Protein AF-A0AAE0GWG8-F1 (afdb_monomer)

Solvent-accessible surface area (backbone atoms only — not comparable to full-atom values): 21587 Å² total; per-residue (Å²): 136,85,83,83,81,81,77,79,76,80,81,68,64,78,31,47,32,31,39,28,36,40,24,56,50,53,67,56,47,21,36,46,49,17,58,74,72,70,45,88,72,50,61,94,81,48,85,70,71,40,71,55,55,90,84,65,81,52,96,62,58,38,41,89,36,38,41,64,49,75,43,76,92,77,36,34,36,42,34,39,39,44,34,70,77,21,67,69,59,50,51,53,52,49,51,43,53,74,72,62,44,88,88,63,49,72,67,62,51,49,56,45,38,49,50,18,40,51,52,47,52,50,47,42,41,38,67,14,50,30,35,38,40,44,35,76,38,95,61,81,67,64,64,59,41,53,48,43,29,52,48,44,52,49,52,35,50,71,71,69,44,77,80,49,89,79,52,77,69,68,73,85,78,78,82,68,78,83,79,87,76,84,94,75,92,78,93,76,92,76,96,72,88,82,79,88,84,75,96,64,86,78,79,83,56,91,59,71,52,63,13,34,31,29,37,37,27,32,30,83,81,58,71,75,80,76,89,66,88,74,96,73,94,84,74,87,69,60,66,59,56,45,53,54,50,51,51,54,48,35,55,52,50,38,54,49,51,54,52,45,37,54,75,32,44,26,49,50,46,80,78,91,60,89,89,71,95,70,61,69,44,54,34,40,69,36,86,89,58,38,46,46,74,42,47,42,59,63,50,72,50,98,71,65,55,69,68,60,54,38,67,76,46,59,74,62,72,79,80,55,60,46,69,56,58,67,68,63,52,49,58,55,60,75,36,78,87,54,93,71,62,83,60,46,64,56,49,48,53,51,57,73,72,73,117

Foldseek 3Di:
DDDDDPPPDPPQQFFAAEEEEEEAEQLLSQLVVCVLLVHNCGDDPHPAPQLPPVPPPDQLALSVQWGWDAPPVLRYIYIYGYDLPHPVVVVVLVCCVVVPVVPRDPVVSSVSSVSNSLVVVLLCLQRHQAYEYEAEALDDDLVVLLSLLVSLVVLQCCQPPDCDVLNVPDDPPPPPDDDDDDDDDDDDDDDDDDDDDDDDPPPDDGRPRAHAYAYEYAHAPQPPPPPPDDDDDDDPPPNVVSVVVQVVSQVVSVVVVVVSCVVSQQADDPPPDDDDDRDHHSHHYDPQHRYYYDHSCCSVDPDDDVVVSCSVPVVPSPPDGDRDPVVVVVVVVVPVPDPDDPCVVVSVVCVVPVD

Radius of gyration: 24.36 Å; Cα contacts (8 Å, |Δi|>4): 390; chains: 1; bounding box: 84×67×70 Å

Sequence (355 aa):
MPKGSSSGKAGGETGCCVIGVVGRSFVETSNLLNRLVGAPVFGIHTSRSKLASSSFEGPGWPGDLLDAYHDSSRNVIYVQLASSLDASSIATAAERYTSGATDFQPRTWLEHRDKAYQLALFLLLLVSHTLVFLQEGPVLDTNLFRTLRTLQAAKLALMTGPPGPLAGVTTPSTNGEREKGGRSGGRDRNSKQHHHQGGSRPTLHPGRCLPAASFVFLEDVLPAGGKGGDGNDLGSTSTDRGWEMVKALQQTLEAQVRFLLKKSQAISGWMDSSGSGGAGPLLVLDSSHPVMVLPRAACCAPSLTSTEMSKLFGEVHADIRIPLDAEVEAEASAAAGVDIDPVQPLTEYLRKHAE

Nearest PDB structures (foldseek):
  5nkk-assembly3_E  TM=6.717E-01  e=1.738E-10  Caenorhabditis elegans
  5nkm-assembly3_E  TM=6.764E-01  e=7.134E-10  Caenorhabditis elegans
  7pw5-assembly1_B  TM=6.417E-01  e=1.063E-10  Homo sapiens
  5nkm-assembly1_A  TM=6.855E-01  e=2.755E-09  Caenorhabditis elegans
  5nkm-assembly2_C  TM=6.707E-01  e=1.792E-09  Caenorhabditis elegans

pLDDT: mean 72.4, std 21.13, range [34.41, 96.94]

Organism: NCBI:txid36881

InterPro domains:
  IPR019354 Nonsense-mediated mRNA decay factor SMG8-like [PF10220] (14-154)
  IPR019354 Nonsense-mediated mRNA decay factor SMG8-like [PTHR13091] (13-354)

Mean predicted aligned error: 12.41 Å

Structure (mmCIF, N/CA/C/O backbone):
data_AF-A0AAE0GWG8-F1
#
_entry.id   AF-A0AAE0GWG8-F1
#
loop_
_atom_site.group_PDB
_atom_site.id
_atom_site.type_symbol
_atom_site.label_atom_id
_atom_site.label_alt_id
_atom_site.label_comp_id
_atom_site.label_asym_id
_atom_site.label_entity_id
_atom_site.label_seq_id
_atom_site.pdbx_PDB_ins_code
_atom_site.Cartn_x
_atom_site.Cartn_y
_atom_site.Cartn_z
_atom_site.occupancy
_atom_site.B_iso_or_equiv
_atom_site.auth_seq_id
_atom_site.auth_comp_id
_atom_site.auth_asym_id
_atom_site.auth_atom_id
_atom_site.pdbx_PDB_model_num
ATOM 1 N N . MET A 1 1 ? -57.469 -23.830 -12.671 1.00 44.38 1 MET A N 1
ATOM 2 C CA . MET A 1 1 ? -56.342 -23.185 -13.379 1.00 44.38 1 MET A CA 1
ATOM 3 C C . MET A 1 1 ? -55.559 -22.351 -12.377 1.00 44.38 1 MET A C 1
ATOM 5 O O . MET A 1 1 ? -56.164 -21.447 -11.808 1.00 44.38 1 MET A O 1
ATOM 9 N N . PRO A 1 2 ? -54.290 -22.670 -12.075 1.00 48.31 2 PRO A N 1
ATOM 10 C CA . PRO A 1 2 ? -53.501 -21.876 -11.144 1.00 48.31 2 PRO A CA 1
ATOM 11 C C . PRO A 1 2 ? -52.906 -20.659 -11.867 1.00 48.31 2 PRO A C 1
ATOM 13 O O . PRO A 1 2 ? -52.391 -20.772 -12.977 1.00 48.31 2 PRO A O 1
ATOM 16 N N . LYS A 1 3 ? -53.016 -19.484 -11.241 1.00 50.84 3 LYS A N 1
ATOM 17 C CA . LYS A 1 3 ? -52.388 -18.239 -11.695 1.00 50.84 3 LYS A CA 1
ATOM 18 C C . LYS A 1 3 ? -50.893 -18.306 -11.382 1.00 50.84 3 LYS A C 1
ATOM 20 O O . LYS A 1 3 ? -50.519 -18.374 -10.216 1.00 50.84 3 LYS A O 1
ATOM 25 N N . GLY A 1 4 ? -50.062 -18.296 -12.422 1.00 46.16 4 GLY A N 1
ATOM 26 C CA . GLY A 1 4 ? -48.613 -18.178 -12.295 1.00 46.16 4 GLY A CA 1
ATOM 27 C C . GLY A 1 4 ? -48.227 -16.772 -11.845 1.00 46.16 4 GLY A C 1
ATOM 28 O O . GLY A 1 4 ? -48.446 -15.804 -12.568 1.00 46.16 4 GLY A O 1
ATOM 29 N N . SER A 1 5 ? -47.665 -16.661 -10.645 1.00 53.38 5 SER A N 1
ATOM 30 C CA . SER A 1 5 ? -47.011 -15.451 -10.158 1.00 53.38 5 SER A CA 1
ATOM 31 C C . SER A 1 5 ? -45.569 -15.427 -10.668 1.00 53.38 5 SER A C 1
ATOM 33 O O . SER A 1 5 ? -44.678 -16.024 -10.066 1.00 53.38 5 SER A O 1
ATOM 35 N N . SER A 1 6 ? -45.332 -14.752 -11.790 1.00 50.91 6 SER A N 1
ATOM 36 C CA . SER A 1 6 ? -43.985 -14.421 -12.251 1.00 50.91 6 SER A CA 1
ATOM 37 C C . SER A 1 6 ? -43.432 -13.280 -11.393 1.00 50.91 6 SER A C 1
ATOM 39 O O . SER A 1 6 ? -43.706 -12.107 -11.651 1.00 50.91 6 SER A O 1
ATOM 41 N N . SER A 1 7 ? -42.676 -13.613 -10.346 1.00 51.34 7 SER A N 1
ATOM 42 C CA . SER A 1 7 ? -41.855 -12.637 -9.631 1.00 51.34 7 SER A CA 1
ATOM 43 C C . SER A 1 7 ? -40.710 -12.209 -10.550 1.00 51.34 7 SER A C 1
ATOM 45 O O . SER A 1 7 ? -39.724 -12.933 -10.701 1.00 51.34 7 SER A O 1
ATOM 47 N N . GLY A 1 8 ? -40.854 -11.052 -11.194 1.00 47.16 8 GLY A N 1
ATOM 48 C CA . GLY A 1 8 ? -39.753 -10.398 -11.890 1.00 47.16 8 GLY A CA 1
ATOM 49 C C . GLY A 1 8 ? -38.657 -10.076 -10.881 1.00 47.16 8 GLY A C 1
ATOM 50 O O . GLY A 1 8 ? -38.794 -9.148 -10.087 1.00 47.16 8 GLY A O 1
ATOM 51 N N . LYS A 1 9 ? -37.593 -10.883 -10.870 1.00 48.81 9 LYS A N 1
ATOM 52 C CA . LYS A 1 9 ? -36.370 -10.601 -10.122 1.00 48.81 9 LYS A CA 1
ATOM 53 C C . LYS A 1 9 ? -35.744 -9.384 -10.800 1.00 48.81 9 LYS A C 1
ATOM 55 O O . LYS A 1 9 ? -35.197 -9.506 -11.890 1.00 48.81 9 LYS A O 1
ATOM 60 N N . ALA A 1 10 ? -35.896 -8.208 -10.198 1.00 48.75 10 ALA A N 1
ATOM 61 C CA . ALA A 1 10 ? -35.095 -7.053 -10.565 1.00 48.75 10 ALA A CA 1
ATOM 62 C C . ALA A 1 10 ? -33.630 -7.439 -10.317 1.00 48.75 10 ALA A C 1
ATOM 64 O O . ALA A 1 10 ? -33.202 -7.534 -9.167 1.00 48.75 10 ALA A O 1
ATOM 65 N N . GLY A 1 11 ? -32.911 -7.776 -11.388 1.00 50.84 11 GLY A N 1
ATOM 66 C CA . GLY A 1 11 ? -31.469 -7.980 -11.365 1.00 50.84 11 GLY A CA 1
ATOM 67 C C . GLY A 1 11 ? -30.820 -6.635 -11.091 1.00 50.84 11 GLY A C 1
ATOM 68 O O . GLY A 1 11 ? -30.578 -5.865 -12.011 1.00 50.84 11 GLY A O 1
ATOM 69 N N . GLY A 1 12 ? -30.666 -6.301 -9.813 1.00 59.41 12 GLY A N 1
ATOM 70 C CA . GLY A 1 12 ? -29.824 -5.188 -9.413 1.00 59.41 12 GLY A CA 1
ATOM 71 C C . GLY A 1 12 ? -28.380 -5.621 -9.603 1.00 59.41 12 GLY A C 1
ATOM 72 O O . GLY A 1 12 ? -27.956 -6.549 -8.917 1.00 59.41 12 GLY A O 1
ATOM 73 N N . GLU A 1 13 ? -27.681 -4.969 -10.531 1.00 62.12 13 GLU A N 1
ATOM 74 C CA . GLU A 1 13 ? -26.237 -5.086 -10.761 1.00 62.12 13 GLU A CA 1
ATOM 75 C C . GLU A 1 13 ? -25.521 -5.091 -9.404 1.00 62.12 13 GLU A C 1
ATOM 77 O O . GLU A 1 13 ? -25.560 -4.116 -8.638 1.00 62.12 13 GLU A O 1
ATOM 82 N N . THR A 1 14 ? -24.937 -6.232 -9.040 1.00 75.88 14 THR A N 1
ATOM 83 C CA . THR A 1 14 ? -24.283 -6.373 -7.741 1.00 75.88 14 THR A CA 1
ATOM 84 C C . THR A 1 14 ? -22.893 -5.804 -7.848 1.00 75.88 14 THR A C 1
ATOM 86 O O . THR A 1 14 ? -21.966 -6.460 -8.315 1.00 75.88 14 THR A O 1
ATOM 89 N N . GLY A 1 15 ? -22.743 -4.569 -7.392 1.00 83.88 15 GLY A N 1
ATOM 90 C CA . GLY A 1 15 ? -21.457 -3.924 -7.489 1.00 83.88 15 GLY A CA 1
ATOM 91 C C . GLY A 1 15 ? -20.375 -4.479 -6.575 1.00 83.88 15 GLY A C 1
ATOM 92 O O . GLY A 1 15 ? -20.663 -4.763 -5.409 1.00 83.88 15 GLY A O 1
ATOM 93 N N . CYS A 1 16 ? -19.151 -4.620 -7.094 1.00 87.69 16 CYS A N 1
ATOM 94 C CA . CYS A 1 16 ? -18.012 -5.156 -6.344 1.00 87.69 16 CYS A CA 1
ATOM 95 C C . CYS A 1 16 ? -17.197 -4.051 -5.653 1.00 87.69 16 CYS A C 1
ATOM 97 O O . CYS A 1 16 ? -17.160 -2.902 -6.103 1.00 87.69 16 CYS A O 1
ATOM 99 N N . CYS A 1 17 ? -16.553 -4.402 -4.539 1.00 90.69 17 CYS A N 1
ATOM 100 C CA . CYS A 1 17 ? -15.605 -3.543 -3.828 1.00 90.69 17 CYS A CA 1
ATOM 101 C C . CYS A 1 17 ? -14.176 -4.045 -4.058 1.00 90.69 17 CYS A C 1
ATOM 103 O O . CYS A 1 17 ? -13.923 -5.243 -4.042 1.00 90.69 17 CYS A O 1
ATOM 105 N N . VAL A 1 18 ? -13.232 -3.129 -4.246 1.00 93.25 18 VAL A N 1
ATOM 106 C CA . VAL A 1 18 ? -11.815 -3.426 -4.513 1.00 93.25 18 VAL A CA 1
ATOM 107 C C . VAL A 1 18 ? -10.971 -2.924 -3.347 1.00 93.25 18 VAL A C 1
ATOM 109 O O . VAL A 1 18 ? -10.962 -1.720 -3.066 1.00 93.25 18 VAL A O 1
ATOM 112 N N . ILE A 1 19 ? -10.258 -3.841 -2.697 1.00 95.50 19 ILE A N 1
ATOM 113 C CA . ILE A 1 19 ? -9.355 -3.572 -1.577 1.00 95.50 19 ILE A CA 1
ATOM 114 C C . ILE A 1 19 ? -7.927 -3.859 -2.035 1.00 95.50 19 ILE A C 1
ATOM 116 O O . ILE A 1 19 ? -7.540 -5.016 -2.201 1.00 95.50 19 ILE A O 1
ATOM 120 N N . GLY A 1 20 ? -7.140 -2.804 -2.220 1.00 96.25 20 GLY A N 1
ATOM 121 C CA . GLY A 1 20 ? -5.713 -2.918 -2.492 1.00 96.25 20 GLY A CA 1
ATOM 122 C C . GLY A 1 20 ? -4.913 -2.981 -1.192 1.00 96.25 20 GLY A C 1
ATOM 123 O O . GLY A 1 20 ? -5.137 -2.191 -0.277 1.00 96.25 20 GLY A O 1
ATOM 124 N N . VAL A 1 21 ? -3.952 -3.893 -1.099 1.00 96.94 21 VAL A N 1
ATOM 125 C CA . VAL A 1 21 ? -3.047 -4.018 0.047 1.00 96.94 21 VAL A CA 1
ATOM 126 C C . VAL A 1 21 ? -1.609 -3.921 -0.438 1.00 96.94 21 VAL A C 1
ATOM 128 O O . VAL A 1 21 ? -1.179 -4.667 -1.315 1.00 96.94 21 VAL A O 1
ATOM 131 N N . VAL A 1 22 ? -0.865 -2.984 0.139 1.00 96.50 22 VAL A N 1
ATOM 132 C CA . VAL A 1 22 ? 0.517 -2.663 -0.224 1.00 96.50 22 VAL A CA 1
ATOM 133 C C . VAL A 1 22 ? 1.394 -2.909 0.994 1.00 96.50 22 VAL A C 1
ATOM 135 O O . VAL A 1 22 ? 1.199 -2.266 2.023 1.00 96.50 22 VAL A O 1
ATOM 138 N N . GLY A 1 23 ? 2.373 -3.803 0.889 1.00 94.38 23 GLY A N 1
ATOM 139 C CA . GLY A 1 23 ? 3.279 -4.125 1.992 1.00 94.38 23 GLY A CA 1
ATOM 140 C C . GLY A 1 23 ? 4.714 -4.370 1.537 1.00 94.38 23 GLY A C 1
ATOM 141 O O . GLY A 1 23 ? 4.985 -4.557 0.350 1.00 94.38 23 GLY A O 1
ATOM 142 N N . ARG A 1 24 ? 5.656 -4.348 2.490 1.00 91.00 24 ARG A N 1
ATOM 143 C CA . ARG A 1 24 ? 7.078 -4.634 2.220 1.00 91.00 24 ARG A CA 1
ATOM 144 C C . ARG A 1 24 ? 7.334 -6.132 2.082 1.00 91.00 24 ARG A C 1
ATOM 146 O O . ARG A 1 24 ? 7.885 -6.557 1.071 1.00 91.00 24 ARG A O 1
ATOM 153 N N . SER A 1 25 ? 6.902 -6.918 3.066 1.00 90.25 25 SER A N 1
ATOM 154 C CA . SER A 1 25 ? 6.946 -8.377 3.005 1.00 90.25 25 SER A CA 1
ATOM 155 C C . SER A 1 25 ? 5.734 -8.935 2.266 1.00 90.25 25 SER A C 1
ATOM 157 O O . SER A 1 25 ? 4.581 -8.773 2.691 1.00 90.25 25 SER A O 1
ATOM 159 N N . PHE A 1 26 ? 5.993 -9.655 1.171 1.00 89.56 26 PHE A N 1
ATOM 160 C CA . PHE A 1 26 ? 4.950 -10.397 0.467 1.00 89.56 26 PHE A CA 1
ATOM 161 C C . PHE A 1 26 ? 4.287 -11.434 1.381 1.00 89.56 26 PHE A C 1
ATOM 163 O O . PHE A 1 26 ? 3.070 -11.603 1.352 1.00 89.56 26 PHE A O 1
ATOM 170 N N . VAL A 1 27 ? 5.069 -12.099 2.235 1.00 89.94 27 VAL A N 1
ATOM 171 C CA . VAL A 1 27 ? 4.581 -13.156 3.132 1.00 89.94 27 VAL A CA 1
ATOM 172 C C . VAL A 1 27 ? 3.592 -12.604 4.152 1.00 89.94 27 VAL A C 1
ATOM 174 O O . VAL A 1 27 ? 2.518 -13.167 4.340 1.00 89.94 27 VAL A O 1
ATOM 177 N N . GLU A 1 28 ? 3.912 -11.483 4.789 1.00 90.88 28 GLU A N 1
ATOM 178 C CA . GLU A 1 28 ? 3.043 -10.905 5.820 1.00 90.88 28 GLU A CA 1
ATOM 179 C C . GLU A 1 28 ? 1.764 -10.325 5.246 1.00 90.88 28 GLU A C 1
ATOM 181 O O . GLU A 1 28 ? 0.689 -10.505 5.818 1.00 90.88 28 GLU A O 1
ATOM 186 N N . THR A 1 29 ? 1.880 -9.693 4.081 1.00 92.81 29 THR A N 1
ATOM 187 C CA . THR A 1 29 ? 0.731 -9.175 3.346 1.00 92.81 29 THR A CA 1
ATOM 188 C C . THR A 1 29 ? -0.205 -10.313 2.936 1.00 92.81 29 THR A C 1
ATOM 190 O O . THR A 1 29 ? -1.409 -10.232 3.177 1.00 92.81 29 THR A O 1
ATOM 193 N N . SER A 1 30 ? 0.353 -11.413 2.418 1.00 93.00 30 SER A N 1
ATOM 194 C CA . SER A 1 30 ? -0.408 -12.623 2.078 1.00 93.00 30 SER A CA 1
ATOM 195 C C . SER A 1 30 ? -1.087 -13.212 3.314 1.00 93.00 30 SER A C 1
ATOM 197 O O . SER A 1 30 ? -2.264 -13.549 3.279 1.00 93.00 30 SER A O 1
ATOM 199 N N . ASN A 1 31 ? -0.370 -13.295 4.438 1.00 91.94 31 ASN A N 1
ATOM 200 C CA . ASN A 1 31 ? -0.915 -13.818 5.688 1.00 91.94 31 ASN A CA 1
ATOM 201 C C . ASN A 1 31 ? -2.079 -12.967 6.206 1.00 91.94 31 ASN A C 1
ATOM 203 O O . ASN A 1 31 ? -3.098 -13.522 6.616 1.00 91.94 31 ASN A O 1
ATOM 207 N N . LEU A 1 32 ? -1.949 -11.637 6.172 1.00 89.75 32 LEU A N 1
ATOM 208 C CA . LEU A 1 32 ? -3.021 -10.712 6.542 1.00 89.75 32 LEU A CA 1
ATOM 209 C C . LEU A 1 32 ? -4.249 -10.897 5.642 1.00 89.75 32 LEU A C 1
ATOM 211 O O . LEU A 1 32 ? -5.363 -11.029 6.146 1.00 89.75 32 LEU A O 1
ATOM 215 N N . LEU A 1 33 ? -4.046 -10.957 4.325 1.00 92.75 33 LEU A N 1
ATOM 216 C CA . LEU A 1 33 ? -5.124 -11.158 3.360 1.00 92.75 33 LEU A CA 1
ATOM 217 C C . LEU A 1 33 ? -5.804 -12.519 3.515 1.00 92.75 33 LEU A C 1
ATOM 219 O O . LEU A 1 33 ? -7.027 -12.591 3.525 1.00 92.75 33 LEU A O 1
ATOM 223 N N . ASN A 1 34 ? -5.045 -13.592 3.722 1.00 93.12 34 ASN A N 1
ATOM 224 C CA . ASN A 1 34 ? -5.597 -14.928 3.951 1.00 93.12 34 ASN A CA 1
ATOM 225 C C . ASN A 1 34 ? -6.488 -14.987 5.184 1.00 93.12 34 ASN A C 1
ATOM 227 O O . ASN A 1 34 ? -7.497 -15.687 5.199 1.00 93.12 34 ASN A O 1
ATOM 231 N N . ARG A 1 35 ? -6.138 -14.233 6.227 1.00 88.38 35 ARG A N 1
ATOM 232 C CA . ARG A 1 35 ? -6.979 -14.101 7.419 1.00 88.38 35 ARG A CA 1
ATOM 233 C C . ARG A 1 35 ? -8.242 -13.332 7.102 1.00 88.38 35 ARG A C 1
ATOM 235 O O . ARG A 1 35 ? -9.314 -13.792 7.470 1.00 88.38 35 ARG A O 1
ATOM 242 N N . LEU A 1 36 ? -8.111 -12.217 6.385 1.00 88.19 36 LEU A N 1
ATOM 243 C CA . LEU A 1 36 ? -9.234 -11.391 5.954 1.00 88.19 36 LEU A CA 1
ATOM 244 C C . LEU A 1 36 ? -10.247 -12.186 5.126 1.00 88.19 36 LEU A C 1
ATOM 246 O O . LEU A 1 36 ? -11.452 -12.127 5.378 1.00 88.19 36 LEU A O 1
ATOM 250 N N . VAL A 1 37 ? -9.745 -12.981 4.187 1.00 91.69 37 VAL A N 1
ATOM 251 C CA . VAL A 1 37 ? -10.531 -13.905 3.370 1.00 91.69 37 VAL A CA 1
ATOM 252 C C . VAL A 1 37 ? -11.014 -15.106 4.193 1.00 91.69 37 VAL A C 1
ATOM 254 O O . VAL A 1 37 ? -12.081 -15.644 3.926 1.00 91.69 37 VAL A O 1
ATOM 257 N N . GLY A 1 38 ? -10.292 -15.514 5.234 1.00 90.38 38 GLY A N 1
ATOM 258 C CA . GLY A 1 38 ? -10.580 -16.734 5.990 1.00 90.38 38 GLY A CA 1
ATOM 259 C C . GLY A 1 38 ? -10.154 -18.013 5.259 1.00 90.38 38 GLY A C 1
ATOM 260 O O . GLY A 1 38 ? -10.607 -19.097 5.618 1.00 90.38 38 GLY A O 1
ATOM 261 N N . ALA A 1 39 ? -9.295 -17.898 4.242 1.00 90.50 39 ALA A N 1
ATOM 262 C CA . ALA A 1 39 ? -8.754 -19.010 3.463 1.00 90.50 39 ALA A CA 1
ATOM 263 C C . ALA A 1 39 ? -7.332 -18.684 2.954 1.00 90.50 39 ALA A C 1
ATOM 265 O O . ALA A 1 39 ? -7.034 -17.517 2.698 1.00 90.50 39 ALA A O 1
ATOM 266 N N . PRO A 1 40 ? -6.440 -19.682 2.795 1.00 91.69 40 PRO A N 1
ATOM 267 C CA . PRO A 1 40 ? -5.057 -19.485 2.354 1.00 91.69 40 PRO A CA 1
ATOM 268 C C . PRO A 1 40 ? -4.954 -19.321 0.826 1.00 91.69 40 PRO A C 1
ATOM 270 O O . PRO A 1 40 ? -4.453 -20.204 0.134 1.00 91.69 40 PRO A O 1
ATOM 273 N N . VAL A 1 41 ? -5.470 -18.215 0.294 1.00 91.69 41 VAL A N 1
ATOM 274 C CA . VAL A 1 41 ? -5.552 -17.951 -1.155 1.00 91.69 41 VAL A CA 1
ATOM 275 C C . VAL A 1 41 ? -4.311 -17.233 -1.711 1.00 91.69 41 VAL A C 1
ATOM 277 O O . VAL A 1 41 ? -3.882 -17.517 -2.826 1.00 91.69 41 VAL A O 1
ATOM 280 N N . PHE A 1 42 ? -3.670 -16.385 -0.908 1.00 90.25 42 PHE A N 1
ATOM 281 C CA . PHE A 1 42 ? -2.421 -15.683 -1.216 1.00 90.25 42 PHE A CA 1
ATOM 282 C C . PHE A 1 42 ? -1.204 -16.442 -0.660 1.00 90.25 42 PHE A C 1
ATOM 284 O O . PHE A 1 42 ? -1.232 -16.931 0.472 1.00 90.25 42 PHE A O 1
ATOM 291 N N . GLY A 1 43 ? -0.093 -16.521 -1.399 1.00 83.56 43 GLY A N 1
ATOM 292 C CA . GLY A 1 43 ? 1.151 -17.098 -0.870 1.00 83.56 43 GLY A CA 1
ATOM 293 C C . GLY A 1 43 ? 2.137 -17.632 -1.911 1.00 83.56 43 GLY A C 1
ATOM 294 O O . GLY A 1 43 ? 1.924 -17.554 -3.114 1.00 83.56 43 GLY A O 1
ATOM 295 N N . ILE A 1 44 ? 3.261 -18.176 -1.424 1.00 64.56 44 ILE A N 1
ATOM 296 C CA . ILE A 1 44 ? 4.392 -18.656 -2.248 1.00 64.56 44 ILE A CA 1
ATOM 297 C C . ILE A 1 44 ? 4.060 -19.967 -2.989 1.00 64.56 44 ILE A C 1
ATOM 299 O O . ILE A 1 44 ? 4.643 -20.249 -4.034 1.00 64.56 44 ILE A O 1
ATOM 303 N N . HIS A 1 45 ? 3.128 -20.765 -2.458 1.00 54.47 45 HIS A N 1
ATOM 304 C CA . HIS A 1 45 ? 2.839 -22.121 -2.942 1.00 54.47 45 HIS A CA 1
ATOM 305 C C . HIS A 1 45 ? 1.466 -22.284 -3.591 1.00 54.47 45 HIS A C 1
ATOM 307 O O . HIS A 1 45 ? 1.175 -23.364 -4.104 1.00 54.47 45 HIS A O 1
ATOM 313 N N . THR A 1 46 ? 0.618 -21.254 -3.577 1.00 53.78 46 THR A N 1
ATOM 314 C CA . THR A 1 46 ? -0.613 -21.309 -4.358 1.00 53.78 46 THR A CA 1
ATOM 315 C C . THR A 1 46 ? -0.222 -21.186 -5.824 1.00 53.78 46 THR A C 1
ATOM 317 O O . THR A 1 46 ? 0.611 -20.361 -6.205 1.00 53.78 46 THR A O 1
ATOM 320 N N . SER A 1 47 ? -0.733 -22.101 -6.643 1.00 50.06 47 SER A N 1
ATOM 321 C CA . SER A 1 47 ? -0.571 -22.092 -8.092 1.00 50.06 47 SER A CA 1
ATOM 322 C C . SER A 1 47 ? -1.146 -20.772 -8.597 1.00 50.06 47 SER A C 1
ATOM 324 O O . SER A 1 47 ? -2.353 -20.639 -8.741 1.00 50.06 47 SER A O 1
ATOM 326 N N . ARG A 1 48 ? -0.288 -19.756 -8.715 1.00 53.25 48 ARG A N 1
ATOM 327 C CA . ARG A 1 48 ? -0.694 -18.373 -8.950 1.00 53.25 48 ARG A CA 1
ATOM 328 C C . ARG A 1 48 ? -1.576 -18.300 -10.198 1.00 53.25 48 ARG A C 1
ATOM 330 O O . ARG A 1 48 ? -1.055 -18.484 -11.298 1.00 53.25 48 ARG A O 1
ATOM 337 N N . SER A 1 49 ? -2.837 -17.901 -10.054 1.00 51.19 49 SER A N 1
ATOM 338 C CA . SER A 1 49 ? -3.510 -17.152 -11.119 1.00 51.19 49 SER A CA 1
ATOM 339 C C . SER A 1 49 ? -2.902 -15.756 -11.117 1.00 51.19 49 SER A C 1
ATOM 341 O O . SER A 1 49 ? -3.492 -14.796 -10.633 1.00 51.19 49 SER A O 1
ATOM 343 N N . LYS A 1 50 ? -1.646 -15.643 -11.572 1.00 58.03 50 LYS A N 1
ATOM 344 C CA . LYS A 1 50 ? -1.060 -14.326 -11.803 1.00 58.03 50 LYS A CA 1
ATOM 345 C C . LYS A 1 50 ? -2.000 -13.609 -12.765 1.00 58.03 50 LYS A C 1
ATOM 347 O O . LYS A 1 50 ? -2.343 -14.168 -13.803 1.00 58.03 50 LYS A O 1
ATOM 352 N N . LEU A 1 51 ? -2.273 -12.336 -12.495 1.00 56.19 51 LEU A N 1
ATOM 353 C CA . LEU A 1 51 ? -2.840 -11.388 -13.467 1.00 56.19 51 LEU A CA 1
ATOM 354 C C . LEU A 1 51 ? -2.068 -11.356 -14.806 1.00 56.19 51 LEU A C 1
ATOM 356 O O . LEU A 1 51 ? -2.523 -10.757 -15.777 1.00 56.19 51 LEU A O 1
ATOM 360 N N . ALA A 1 52 ? -0.900 -12.006 -14.873 1.00 49.41 52 ALA A N 1
ATOM 361 C CA . ALA A 1 52 ? -0.234 -12.432 -16.094 1.00 49.41 52 ALA A CA 1
ATOM 362 C C . ALA A 1 52 ? -1.081 -13.454 -16.881 1.00 49.41 52 ALA A C 1
ATOM 364 O O . ALA A 1 52 ? -0.703 -14.611 -17.062 1.00 49.41 52 ALA A O 1
ATOM 365 N N . SER A 1 53 ? -2.214 -13.001 -17.418 1.00 49.03 53 SER A N 1
ATOM 366 C CA . SER A 1 53 ? -2.691 -13.567 -18.670 1.00 49.03 53 SER A CA 1
ATOM 367 C C . SER A 1 53 ? -1.597 -13.324 -19.721 1.00 49.03 53 SER A C 1
ATOM 369 O O . SER A 1 53 ? -1.084 -12.213 -19.861 1.00 49.03 53 SER A O 1
ATOM 371 N N . SER A 1 54 ? -1.207 -14.384 -20.426 1.00 47.47 54 SER A N 1
ATOM 372 C CA . SER A 1 54 ? -0.107 -14.464 -21.413 1.00 47.47 54 SER A CA 1
ATOM 373 C C . SER A 1 54 ? -0.096 -13.426 -22.557 1.00 47.47 54 SER A C 1
ATOM 375 O O . SER A 1 54 ? 0.753 -13.491 -23.439 1.00 47.47 54 SER A O 1
ATOM 377 N N . SER A 1 55 ? -1.032 -12.473 -22.579 1.00 51.81 55 SER A N 1
ATOM 378 C CA . SER A 1 55 ? -1.208 -11.512 -23.671 1.00 51.81 55 SER A CA 1
ATOM 379 C C . SER A 1 55 ? -0.492 -10.170 -23.462 1.00 51.81 55 SER A C 1
ATOM 381 O O . SER A 1 55 ? -0.214 -9.492 -24.447 1.00 51.81 55 SER A O 1
ATOM 383 N N . PHE A 1 56 ? -0.137 -9.800 -22.222 1.00 48.03 56 PHE A N 1
ATOM 384 C CA . PHE A 1 56 ? 0.566 -8.545 -21.905 1.00 48.03 56 PHE A CA 1
ATOM 385 C C . PHE A 1 56 ? 1.972 -8.812 -21.338 1.00 48.03 56 PHE A C 1
ATOM 387 O O . PHE A 1 56 ? 2.358 -8.320 -20.281 1.00 48.03 56 PHE A O 1
ATOM 394 N N . GLU A 1 57 ? 2.776 -9.612 -22.042 1.00 54.06 57 GLU A N 1
ATOM 395 C CA . GLU A 1 57 ? 4.211 -9.773 -21.746 1.00 54.06 57 GLU A CA 1
ATOM 396 C C . GLU A 1 57 ? 5.043 -8.662 -22.411 1.00 54.06 57 GLU A C 1
ATOM 398 O O . GLU A 1 57 ? 6.049 -8.896 -23.081 1.00 54.06 57 GLU A O 1
ATOM 403 N N . GLY A 1 58 ? 4.607 -7.412 -22.243 1.00 59.84 58 GLY A N 1
ATOM 404 C CA . GLY A 1 58 ? 5.415 -6.257 -22.611 1.00 59.84 58 GLY A CA 1
ATOM 405 C C . GLY A 1 58 ? 6.601 -6.104 -21.646 1.00 59.84 58 GLY A C 1
ATOM 406 O O . GLY A 1 58 ? 6.439 -6.315 -20.437 1.00 59.84 58 GLY A O 1
ATOM 407 N N . PRO A 1 59 ? 7.795 -5.705 -22.123 1.00 59.78 59 PRO A N 1
ATOM 408 C CA . PRO A 1 59 ? 8.913 -5.392 -21.242 1.00 59.78 59 PRO A CA 1
ATOM 409 C C . PRO A 1 59 ? 8.507 -4.282 -20.259 1.00 59.78 59 PRO A C 1
ATOM 411 O O . PRO A 1 59 ? 8.288 -3.141 -20.656 1.00 59.78 59 PRO A O 1
ATOM 414 N N . GLY A 1 60 ? 8.408 -4.626 -18.970 1.00 63.03 60 GLY A N 1
ATOM 415 C CA . GLY A 1 60 ? 8.057 -3.690 -17.894 1.00 63.03 60 GLY A CA 1
ATOM 416 C C . GLY A 1 60 ? 6.650 -3.835 -17.300 1.00 63.03 60 GLY A C 1
ATOM 417 O O . GLY A 1 60 ? 6.304 -3.040 -16.426 1.00 63.03 60 GLY A O 1
ATOM 418 N N . TRP A 1 61 ? 5.850 -4.826 -17.713 1.00 73.38 61 TRP A N 1
ATOM 419 C CA . TRP A 1 61 ? 4.554 -5.089 -17.077 1.00 73.38 61 TRP A CA 1
ATOM 420 C C . TRP A 1 61 ? 4.704 -5.545 -15.608 1.00 73.38 61 TRP A C 1
ATOM 422 O O . TRP A 1 61 ? 5.477 -6.466 -15.339 1.00 73.38 61 TRP A O 1
ATOM 432 N N . PRO A 1 62 ? 3.947 -4.970 -14.649 1.00 70.31 62 PRO A N 1
ATOM 433 C CA . PRO A 1 62 ? 3.971 -5.353 -13.234 1.00 70.31 62 PRO A CA 1
ATOM 434 C C . PRO A 1 62 ? 3.217 -6.650 -12.891 1.00 70.31 62 PRO A C 1
ATOM 436 O O . PRO A 1 62 ? 2.855 -6.856 -11.735 1.00 70.31 62 PRO A O 1
ATOM 439 N N . GLY A 1 63 ? 2.944 -7.537 -13.850 1.00 75.50 63 GLY A N 1
ATOM 440 C CA . GLY A 1 63 ? 2.128 -8.737 -13.613 1.00 75.50 63 GLY A CA 1
ATOM 441 C C . GLY A 1 63 ? 2.693 -9.711 -12.572 1.00 75.50 63 GLY A C 1
ATOM 442 O O . GLY A 1 63 ? 1.967 -10.558 -12.065 1.00 75.50 63 GLY A O 1
ATOM 443 N N . ASP A 1 64 ? 3.977 -9.606 -12.231 1.00 83.69 64 ASP A N 1
ATOM 444 C CA . ASP A 1 64 ? 4.603 -10.380 -11.157 1.00 83.69 64 ASP A CA 1
ATOM 445 C C . ASP A 1 64 ? 4.558 -9.685 -9.782 1.00 83.69 64 ASP A C 1
ATOM 447 O O . ASP A 1 64 ? 4.887 -10.316 -8.775 1.00 83.69 64 ASP A O 1
ATOM 451 N N . LEU A 1 65 ? 4.171 -8.407 -9.745 1.00 89.88 65 LEU A N 1
ATOM 452 C CA . LEU A 1 65 ? 4.002 -7.598 -8.538 1.00 89.88 65 LEU A CA 1
ATOM 453 C C . LEU A 1 65 ? 2.578 -7.648 -7.993 1.00 89.88 65 LEU A C 1
ATOM 455 O O . LEU A 1 65 ? 2.391 -7.406 -6.805 1.00 89.88 65 LEU A O 1
ATOM 459 N N . LEU A 1 66 ? 1.589 -7.921 -8.844 1.00 91.50 66 LEU A N 1
ATOM 460 C CA . LEU A 1 66 ? 0.180 -7.927 -8.471 1.00 91.50 66 LEU A CA 1
ATOM 461 C C . LEU A 1 66 ? -0.355 -9.350 -8.350 1.00 91.50 66 LEU A C 1
ATOM 463 O O . LEU A 1 66 ? -0.188 -10.167 -9.254 1.00 91.50 66 LEU A O 1
ATOM 467 N N . ASP A 1 67 ? -1.035 -9.612 -7.242 1.00 91.06 67 ASP A N 1
ATOM 468 C CA . ASP A 1 67 ? -1.826 -10.821 -7.021 1.00 91.06 67 ASP A CA 1
ATOM 469 C C . ASP A 1 67 ? -3.264 -10.410 -6.696 1.00 91.06 67 ASP A C 1
ATOM 471 O O . ASP A 1 67 ? -3.474 -9.381 -6.050 1.00 91.06 67 ASP A O 1
ATOM 475 N N . ALA A 1 68 ? -4.259 -11.158 -7.162 1.00 92.62 68 ALA A N 1
ATOM 476 C CA . ALA A 1 68 ? -5.658 -10.786 -6.985 1.00 92.62 68 ALA A CA 1
ATOM 477 C C . ALA A 1 68 ? -6.537 -11.993 -6.670 1.00 92.62 68 ALA A C 1
ATOM 479 O O . ALA A 1 68 ? -6.363 -13.074 -7.222 1.00 92.62 68 ALA A O 1
ATOM 480 N N . TYR A 1 69 ? -7.518 -11.782 -5.796 1.00 93.44 69 TYR A N 1
ATOM 481 C CA . TYR A 1 69 ? -8.489 -12.795 -5.407 1.00 93.44 69 TYR A CA 1
ATOM 482 C C . TYR A 1 69 ? -9.883 -12.183 -5.293 1.00 93.44 69 TYR A C 1
ATOM 484 O O . TYR A 1 69 ? -10.073 -11.182 -4.599 1.00 93.44 69 TYR A O 1
ATOM 492 N N . HIS A 1 70 ? -10.868 -12.806 -5.938 1.00 92.75 70 HIS A N 1
ATOM 493 C CA . HIS A 1 70 ? -12.266 -12.404 -5.846 1.00 92.75 70 HIS A CA 1
ATOM 494 C C . HIS A 1 70 ? -13.025 -13.289 -4.851 1.00 92.75 70 HIS A C 1
ATOM 496 O O . HIS A 1 70 ? -13.296 -14.461 -5.113 1.00 92.75 70 HIS A O 1
ATOM 502 N N . ASP A 1 71 ? -13.435 -12.709 -3.723 1.00 91.62 71 ASP A N 1
ATOM 503 C CA . ASP A 1 71 ? -14.390 -13.337 -2.818 1.00 91.62 71 ASP A CA 1
ATOM 504 C C . ASP A 1 71 ? -15.816 -13.083 -3.322 1.00 91.62 71 ASP A C 1
ATOM 506 O O . ASP A 1 71 ? -16.454 -12.082 -2.980 1.00 91.62 71 ASP A O 1
ATOM 510 N N . SER A 1 72 ? -16.327 -14.026 -4.115 1.00 90.94 72 SER A N 1
ATOM 511 C CA . SER A 1 72 ? -17.680 -13.959 -4.684 1.00 90.94 72 SER A CA 1
ATOM 512 C C . SER A 1 72 ? -18.783 -13.943 -3.619 1.00 90.94 72 SER A C 1
ATOM 514 O O . SER A 1 72 ? -19.870 -13.434 -3.874 1.00 90.94 72 SER A O 1
ATOM 516 N N . SER A 1 73 ? -18.524 -14.463 -2.412 1.00 91.44 73 SER A N 1
ATOM 517 C CA . SER A 1 73 ? -19.519 -14.472 -1.330 1.00 91.44 73 SER A CA 1
ATOM 518 C C . SER A 1 73 ? -19.734 -13.082 -0.727 1.00 91.44 73 SER A C 1
ATOM 520 O O . SER A 1 73 ? -20.839 -12.755 -0.292 1.00 91.44 73 SER A O 1
ATOM 522 N N . ARG A 1 74 ? -18.685 -12.250 -0.734 1.00 88.31 74 ARG A N 1
ATOM 523 C CA . ARG A 1 74 ? -18.708 -10.865 -0.238 1.00 88.31 74 ARG A CA 1
ATOM 524 C C . ARG A 1 74 ? -18.778 -9.826 -1.354 1.00 88.31 74 ARG A C 1
ATOM 526 O O . ARG A 1 74 ? -19.009 -8.657 -1.058 1.00 88.31 74 ARG A O 1
ATOM 533 N N . ASN A 1 75 ? -18.599 -10.250 -2.604 1.00 90.31 75 ASN A N 1
ATOM 534 C CA . ASN A 1 75 ? -18.431 -9.395 -3.777 1.00 90.31 75 ASN A CA 1
ATOM 535 C C . ASN A 1 75 ? -17.261 -8.406 -3.613 1.00 90.31 75 ASN A C 1
ATOM 537 O O . ASN A 1 75 ? -17.402 -7.192 -3.790 1.00 90.31 75 ASN A O 1
ATOM 541 N N . VAL A 1 76 ? -16.111 -8.932 -3.179 1.00 91.31 76 VAL A N 1
ATOM 542 C CA . VAL A 1 76 ? -14.904 -8.149 -2.878 1.00 91.31 76 VAL A CA 1
ATOM 543 C C . VAL A 1 76 ? -13.722 -8.708 -3.650 1.00 91.31 76 VAL A C 1
ATOM 545 O O . VAL A 1 76 ? -13.447 -9.903 -3.590 1.00 91.31 76 VAL A O 1
ATOM 548 N N . ILE A 1 77 ? -12.991 -7.834 -4.330 1.00 93.81 77 ILE A N 1
ATOM 549 C CA . ILE A 1 77 ? -11.728 -8.140 -4.988 1.00 93.81 77 ILE A CA 1
ATOM 550 C C .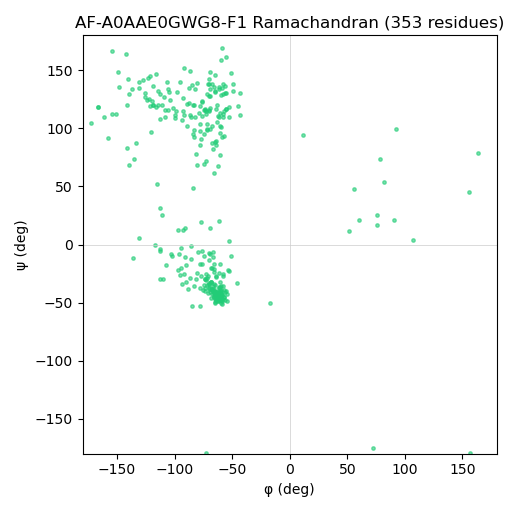 ILE A 1 77 ? -10.598 -7.635 -4.095 1.00 93.81 77 ILE A C 1
ATOM 552 O O . ILE A 1 77 ? -10.464 -6.437 -3.842 1.00 93.81 77 ILE A O 1
ATOM 556 N N . TYR A 1 78 ? -9.774 -8.557 -3.622 1.00 94.75 78 TYR A N 1
ATOM 557 C CA . TYR A 1 78 ? -8.551 -8.264 -2.894 1.00 94.75 78 TYR A CA 1
ATOM 558 C C . TYR A 1 78 ? -7.398 -8.216 -3.886 1.00 94.75 78 TYR A C 1
ATOM 560 O O . TYR A 1 78 ? -7.206 -9.170 -4.634 1.00 94.75 78 TYR A O 1
ATOM 568 N N . VAL A 1 79 ? -6.634 -7.127 -3.890 1.00 94.88 79 VAL A N 1
ATOM 569 C CA . VAL A 1 79 ? -5.459 -6.965 -4.752 1.00 94.88 79 VAL A CA 1
ATOM 570 C C . VAL A 1 79 ? -4.239 -6.719 -3.879 1.00 94.88 79 VAL A C 1
ATOM 572 O O . VAL A 1 79 ? -4.175 -5.741 -3.142 1.00 94.88 79 VAL A O 1
ATOM 575 N N . GLN A 1 80 ? -3.255 -7.596 -3.960 1.00 95.31 80 GLN A N 1
ATOM 576 C CA . GLN A 1 80 ? -1.988 -7.483 -3.260 1.00 95.31 80 GLN A CA 1
ATOM 577 C C . GLN A 1 80 ? -0.927 -6.898 -4.188 1.00 95.31 80 GLN A C 1
ATOM 579 O O . GLN A 1 80 ? -0.721 -7.406 -5.286 1.00 95.31 80 GLN A O 1
ATOM 584 N N . LEU A 1 81 ? -0.202 -5.884 -3.719 1.00 94.94 81 LEU A N 1
ATOM 585 C CA . LEU A 1 81 ? 1.001 -5.375 -4.370 1.00 94.94 81 LEU A CA 1
ATOM 586 C C . LEU A 1 81 ? 2.247 -5.811 -3.592 1.00 94.94 81 LEU A C 1
ATOM 588 O O . LEU A 1 81 ? 2.461 -5.397 -2.450 1.00 94.94 81 LEU A O 1
ATOM 592 N N . ALA A 1 82 ? 3.082 -6.629 -4.228 1.00 91.00 82 ALA A N 1
ATOM 593 C CA . ALA A 1 82 ? 4.401 -6.999 -3.742 1.00 91.00 82 ALA A CA 1
ATOM 594 C C . ALA A 1 82 ? 5.366 -5.803 -3.792 1.00 91.00 82 ALA A C 1
ATOM 596 O O . ALA A 1 82 ? 5.291 -4.950 -4.679 1.00 91.00 82 ALA A O 1
ATOM 597 N N . SER A 1 83 ? 6.314 -5.756 -2.857 1.00 91.38 83 SER A N 1
ATOM 598 C CA . SER A 1 83 ? 7.364 -4.738 -2.857 1.00 91.38 83 SER A CA 1
ATOM 599 C C . SER A 1 83 ? 8.289 -4.875 -4.069 1.00 91.38 83 SER A C 1
ATOM 601 O O . SER A 1 83 ? 8.629 -5.989 -4.476 1.00 91.38 83 SER A O 1
ATOM 603 N N . SER A 1 84 ? 8.791 -3.747 -4.593 1.00 88.44 84 SER A N 1
ATOM 604 C CA . SER A 1 84 ? 9.870 -3.764 -5.595 1.00 88.44 84 SER A CA 1
ATOM 605 C C . SER A 1 84 ? 11.123 -4.485 -5.084 1.00 88.44 84 SER A C 1
ATOM 607 O O . SER A 1 84 ? 11.858 -5.080 -5.872 1.00 88.44 84 SER A O 1
ATOM 609 N N . LEU A 1 85 ? 11.324 -4.483 -3.763 1.00 88.06 85 LEU A N 1
ATOM 610 C CA . LEU A 1 85 ? 12.476 -5.038 -3.059 1.00 88.06 85 LEU A CA 1
ATOM 611 C C . LEU A 1 85 ? 12.114 -6.260 -2.204 1.0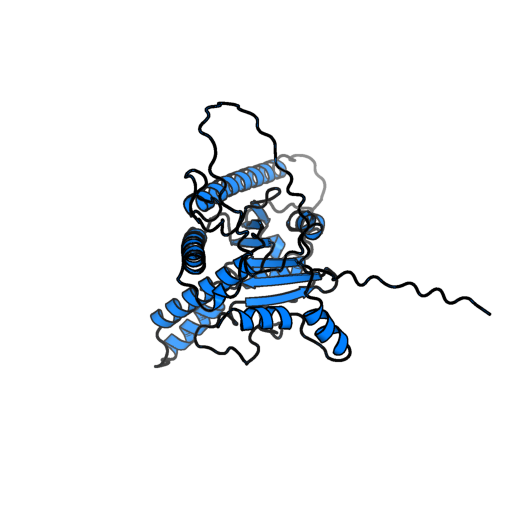0 88.06 85 LEU A C 1
ATOM 613 O O . LEU A 1 85 ? 12.719 -6.482 -1.155 1.00 88.06 85 LEU A O 1
ATOM 617 N N . ASP A 1 86 ? 11.126 -7.052 -2.627 1.00 87.88 86 ASP A N 1
ATOM 618 C CA . ASP A 1 86 ? 10.825 -8.314 -1.951 1.00 87.88 86 ASP A CA 1
ATOM 619 C C . ASP A 1 86 ? 12.054 -9.247 -1.941 1.00 87.88 86 ASP A C 1
ATOM 621 O O . ASP A 1 86 ? 12.773 -9.378 -2.940 1.00 87.88 86 ASP A O 1
ATOM 625 N N . ALA A 1 87 ? 12.289 -9.913 -0.807 1.00 87.19 87 ALA A N 1
ATOM 626 C CA . ALA A 1 87 ? 13.478 -10.733 -0.584 1.00 87.19 87 ALA A CA 1
ATOM 627 C C . ALA A 1 87 ? 13.634 -11.849 -1.630 1.00 87.19 87 ALA A C 1
ATOM 629 O O . ALA A 1 87 ? 14.754 -12.129 -2.055 1.00 87.19 87 ALA A O 1
ATOM 630 N N . SER A 1 88 ? 12.531 -12.448 -2.095 1.00 84.69 88 SER A N 1
ATOM 631 C CA . SER A 1 88 ? 12.573 -13.496 -3.124 1.00 84.69 88 SER A CA 1
ATOM 632 C C . SER A 1 88 ? 13.004 -12.948 -4.488 1.00 84.69 88 SER A C 1
ATOM 634 O O . SER A 1 88 ? 13.799 -13.572 -5.197 1.00 84.69 88 SER A O 1
ATOM 636 N N . SER A 1 89 ? 12.546 -11.739 -4.829 1.00 86.38 89 SER A N 1
ATOM 637 C CA . SER A 1 89 ? 12.924 -11.050 -6.067 1.00 86.38 89 SER A CA 1
ATOM 638 C C . SER A 1 89 ? 14.404 -10.663 -6.045 1.00 86.38 89 SER A C 1
ATOM 640 O O . SER A 1 89 ? 15.110 -10.880 -7.030 1.00 86.38 89 SER A O 1
ATOM 642 N N . ILE A 1 90 ? 14.894 -10.150 -4.910 1.00 91.25 90 ILE A N 1
ATOM 643 C CA . ILE A 1 90 ? 16.311 -9.804 -4.724 1.00 91.25 90 ILE A CA 1
ATOM 644 C C . ILE A 1 90 ? 17.189 -11.055 -4.768 1.00 91.25 90 ILE A C 1
ATOM 646 O O . ILE A 1 90 ? 18.223 -11.033 -5.428 1.00 91.25 90 ILE A O 1
ATOM 650 N N . ALA A 1 91 ? 16.788 -12.145 -4.109 1.00 90.75 91 ALA A N 1
ATOM 651 C CA . ALA A 1 91 ? 17.541 -13.398 -4.124 1.00 90.75 91 ALA A CA 1
ATOM 652 C C . ALA A 1 91 ? 17.685 -13.950 -5.551 1.00 90.75 91 ALA A C 1
ATOM 654 O O . ALA A 1 91 ? 18.792 -14.272 -5.974 1.00 90.75 91 ALA A O 1
ATOM 655 N N . THR A 1 92 ? 16.594 -13.949 -6.324 1.00 89.44 92 THR A N 1
ATOM 656 C CA . THR A 1 92 ? 16.599 -14.372 -7.735 1.00 89.44 92 THR A CA 1
ATOM 657 C C . THR A 1 92 ? 17.514 -13.482 -8.586 1.00 89.44 92 THR A C 1
ATOM 659 O O . THR A 1 92 ? 18.288 -13.966 -9.410 1.00 89.44 92 THR A O 1
ATOM 662 N N . ALA A 1 93 ? 17.457 -12.163 -8.385 1.00 91.31 93 ALA A N 1
ATOM 663 C CA . ALA A 1 93 ? 18.324 -11.211 -9.075 1.00 91.31 93 ALA A CA 1
ATOM 664 C C . ALA A 1 93 ? 19.808 -11.399 -8.709 1.00 91.31 93 ALA A C 1
ATOM 666 O O . ALA A 1 93 ? 20.676 -11.354 -9.583 1.00 91.31 93 ALA A O 1
ATOM 667 N N . ALA A 1 94 ? 20.100 -11.646 -7.431 1.00 94.56 94 ALA A N 1
ATOM 668 C CA . ALA A 1 94 ? 21.447 -11.911 -6.944 1.00 94.56 94 ALA A CA 1
ATOM 669 C C . ALA A 1 94 ? 22.009 -13.214 -7.525 1.00 94.56 94 ALA A C 1
ATOM 671 O O . ALA A 1 94 ? 23.149 -13.217 -7.975 1.00 94.56 94 ALA A O 1
ATOM 672 N N . GLU A 1 95 ? 21.208 -14.279 -7.594 1.00 94.81 95 GLU A N 1
ATOM 673 C CA . GLU A 1 95 ? 21.604 -15.554 -8.202 1.00 94.81 95 GLU A CA 1
ATOM 674 C C . GLU A 1 95 ? 21.933 -15.399 -9.693 1.00 94.81 95 GLU A C 1
ATOM 676 O O . GLU A 1 95 ? 22.965 -15.881 -10.165 1.00 94.81 95 GLU A O 1
ATOM 681 N N . ARG A 1 96 ? 21.118 -14.641 -10.441 1.00 93.44 96 ARG A N 1
ATOM 682 C CA . ARG A 1 96 ? 21.425 -14.309 -11.842 1.00 93.44 96 ARG A CA 1
ATOM 683 C C . ARG A 1 96 ? 22.753 -13.569 -11.966 1.00 93.44 96 ARG A C 1
ATOM 685 O O . ARG A 1 96 ? 23.562 -13.917 -12.823 1.00 93.44 96 ARG A O 1
ATOM 692 N N . TYR A 1 97 ? 23.004 -12.600 -11.089 1.00 94.56 97 TYR A N 1
ATOM 693 C CA . TYR A 1 97 ? 24.265 -11.866 -11.074 1.00 94.56 97 TYR A CA 1
ATOM 694 C C . TYR A 1 97 ? 25.467 -12.770 -10.760 1.00 94.56 97 TYR A C 1
ATOM 696 O O . TYR A 1 97 ? 26.459 -12.742 -11.486 1.00 94.56 97 TYR A O 1
ATOM 704 N N . THR A 1 98 ? 25.382 -13.611 -9.725 1.00 96.44 98 THR A N 1
ATOM 705 C CA . THR A 1 98 ? 26.486 -14.497 -9.317 1.00 96.44 98 THR A CA 1
ATOM 706 C C . THR A 1 98 ? 26.724 -15.643 -10.294 1.00 96.44 98 THR A C 1
ATOM 708 O O . THR A 1 98 ? 27.856 -16.103 -10.415 1.00 96.44 98 THR A O 1
ATOM 711 N N . SER A 1 99 ? 25.696 -16.080 -11.027 1.00 96.44 99 SER A N 1
ATOM 712 C CA . SER A 1 99 ? 25.822 -17.085 -12.094 1.00 96.44 99 SER A CA 1
ATOM 713 C C . SER A 1 99 ? 26.558 -16.579 -13.345 1.00 96.44 99 SER A C 1
ATOM 715 O O . SER A 1 99 ? 26.856 -17.369 -14.238 1.00 96.44 99 SER A O 1
ATOM 717 N N . GLY A 1 100 ? 26.875 -15.280 -13.420 1.00 94.50 100 GLY A N 1
ATOM 718 C CA . GLY A 1 100 ? 27.565 -14.686 -14.565 1.00 94.50 100 GLY A CA 1
ATOM 719 C C . GLY A 1 100 ? 26.667 -14.489 -15.788 1.00 94.50 100 GLY A C 1
ATOM 720 O O . GLY A 1 100 ? 27.172 -14.456 -16.910 1.00 94.50 100 GLY A O 1
ATOM 721 N N . ALA A 1 101 ? 25.349 -14.362 -15.592 1.00 93.69 101 ALA A N 1
ATOM 722 C CA . ALA A 1 101 ? 24.403 -14.089 -16.669 1.00 93.69 101 ALA A CA 1
ATOM 723 C C . ALA A 1 101 ? 24.774 -12.776 -17.385 1.00 93.69 101 ALA A C 1
ATOM 725 O O . ALA A 1 101 ? 24.654 -11.685 -16.827 1.00 93.69 101 ALA A O 1
ATOM 726 N N . THR A 1 102 ? 25.250 -12.877 -18.629 1.00 93.50 102 THR A N 1
ATOM 727 C CA . THR A 1 102 ? 25.811 -11.742 -19.384 1.00 93.50 102 THR A CA 1
ATOM 728 C C . THR A 1 102 ? 24.773 -10.680 -19.749 1.00 93.50 102 THR A C 1
ATOM 730 O O . THR A 1 102 ? 25.130 -9.542 -20.046 1.00 93.50 102 THR A O 1
ATOM 733 N N . ASP A 1 103 ? 23.492 -11.047 -19.741 1.00 92.88 103 ASP A N 1
ATOM 734 C CA . ASP A 1 103 ? 22.350 -10.176 -20.019 1.00 92.88 103 ASP A CA 1
ATOM 735 C C . ASP A 1 103 ? 21.859 -9.411 -18.776 1.00 92.88 103 ASP A C 1
ATOM 737 O O . ASP A 1 103 ? 21.063 -8.478 -18.893 1.00 92.88 103 ASP A O 1
ATOM 741 N N . PHE A 1 104 ? 22.323 -9.782 -17.578 1.00 93.19 104 PHE A N 1
ATOM 742 C CA . PHE A 1 104 ? 21.827 -9.218 -16.332 1.00 93.19 104 PHE A CA 1
ATOM 743 C C . PHE A 1 104 ? 22.653 -8.011 -15.879 1.00 93.19 104 PHE A C 1
ATOM 745 O O . PHE A 1 104 ? 23.797 -8.127 -15.441 1.00 93.19 104 PHE A O 1
ATOM 752 N N . GLN A 1 105 ? 22.034 -6.832 -15.921 1.00 95.19 105 GLN A N 1
ATOM 753 C CA . GLN A 1 105 ? 22.588 -5.598 -15.365 1.00 95.19 105 GLN A CA 1
ATOM 754 C C . GLN A 1 105 ? 21.807 -5.209 -14.099 1.00 95.19 105 GLN A C 1
ATOM 756 O O . GLN A 1 105 ? 20.657 -4.775 -14.220 1.00 95.19 105 GLN A O 1
ATOM 761 N N . PRO A 1 106 ? 22.397 -5.312 -12.886 1.00 93.69 106 PRO A N 1
ATOM 762 C CA . PRO A 1 106 ? 21.679 -5.080 -11.627 1.00 93.69 106 PRO A CA 1
ATOM 763 C C . PRO A 1 106 ? 21.004 -3.709 -11.544 1.00 93.69 106 PRO A C 1
ATOM 765 O O . PRO A 1 106 ? 19.875 -3.588 -11.074 1.00 93.69 106 PRO A O 1
ATOM 768 N N . ARG A 1 107 ? 21.683 -2.668 -12.042 1.00 94.94 107 ARG A N 1
ATOM 769 C CA . ARG A 1 107 ? 21.157 -1.300 -12.056 1.00 94.94 107 ARG A CA 1
ATOM 770 C C . ARG A 1 107 ? 19.922 -1.179 -12.946 1.00 94.94 107 ARG A C 1
ATOM 772 O O . ARG A 1 107 ? 18.909 -0.648 -12.510 1.00 94.94 107 ARG A O 1
ATOM 779 N N . THR A 1 108 ? 20.004 -1.680 -14.174 1.00 92.50 108 THR A N 1
ATOM 780 C CA . THR A 1 108 ? 18.906 -1.612 -15.145 1.00 92.50 108 THR A CA 1
ATOM 781 C C . THR A 1 108 ? 17.713 -2.443 -14.681 1.00 92.50 108 THR A C 1
ATOM 783 O O . THR A 1 108 ? 16.571 -2.011 -14.812 1.00 92.50 108 THR A O 1
ATOM 786 N N . TRP A 1 109 ? 17.973 -3.606 -14.076 1.00 92.81 109 TRP A N 1
ATOM 787 C CA . TRP A 1 109 ? 16.943 -4.426 -13.442 1.00 92.81 109 TRP A CA 1
ATOM 788 C C . TRP A 1 109 ? 16.216 -3.664 -12.329 1.00 92.81 109 TRP A C 1
ATOM 790 O O . TRP A 1 109 ? 14.988 -3.616 -12.340 1.00 92.81 109 TRP A O 1
ATOM 800 N N . LEU A 1 110 ? 16.954 -3.018 -11.419 1.00 93.88 110 LEU A N 1
ATOM 801 C CA . LEU A 1 110 ? 16.368 -2.248 -10.320 1.00 93.88 110 LEU A CA 1
ATOM 802 C C . LEU A 1 110 ? 15.540 -1.060 -10.836 1.00 93.88 110 LEU A C 1
ATOM 804 O O . LEU A 1 110 ? 14.414 -0.857 -10.393 1.00 93.88 110 LEU A O 1
ATOM 808 N N . GLU A 1 111 ? 16.055 -0.321 -11.822 1.00 92.75 111 GLU A N 1
ATOM 809 C CA . GLU A 1 111 ? 15.332 0.792 -12.451 1.00 92.75 111 GLU A CA 1
ATOM 810 C C . GLU A 1 111 ? 14.020 0.327 -13.109 1.00 92.75 111 GLU A C 1
ATOM 812 O O . GLU A 1 111 ? 12.994 0.999 -12.987 1.00 92.75 111 GLU A O 1
ATOM 817 N N . HIS A 1 112 ? 14.020 -0.823 -13.793 1.00 90.75 112 HIS A N 1
ATOM 818 C CA . HIS A 1 112 ? 12.796 -1.413 -14.346 1.00 90.75 112 HIS A CA 1
ATOM 819 C C . HIS A 1 112 ? 11.834 -1.877 -13.253 1.00 90.75 112 HIS A C 1
ATOM 821 O O . HIS A 1 112 ? 10.627 -1.668 -13.372 1.00 90.75 112 HIS A O 1
ATOM 827 N N . ARG A 1 113 ? 12.359 -2.463 -12.174 1.00 90.50 113 ARG A N 1
ATOM 828 C CA . ARG A 1 113 ? 11.565 -2.951 -11.046 1.00 90.50 113 ARG A CA 1
ATOM 829 C C . ARG A 1 113 ? 10.845 -1.817 -10.321 1.00 90.50 113 ARG A C 1
ATOM 831 O O . ARG A 1 113 ? 9.649 -1.928 -10.059 1.00 90.50 113 ARG A O 1
ATOM 838 N N . ASP A 1 114 ? 11.540 -0.714 -10.061 1.00 92.44 114 ASP A N 1
ATOM 839 C CA . ASP A 1 114 ? 10.959 0.468 -9.422 1.00 92.44 114 ASP A CA 1
ATOM 840 C C . ASP A 1 114 ? 9.901 1.133 -10.311 1.00 92.44 114 ASP A C 1
ATOM 842 O O . ASP A 1 114 ? 8.845 1.528 -9.816 1.00 92.44 114 ASP A O 1
ATOM 846 N N . LYS A 1 115 ? 10.134 1.207 -11.629 1.00 91.31 115 LYS A N 1
ATOM 847 C CA . LYS A 1 115 ? 9.127 1.695 -12.588 1.00 91.31 115 LYS A CA 1
ATOM 848 C C . LYS A 1 115 ? 7.874 0.821 -12.583 1.00 91.31 115 LYS A C 1
ATOM 850 O O . LYS A 1 115 ? 6.772 1.353 -12.470 1.00 91.31 115 LYS A O 1
ATOM 855 N N . ALA A 1 116 ? 8.036 -0.501 -12.656 1.00 90.81 116 ALA A N 1
ATOM 856 C CA . ALA A 1 116 ? 6.918 -1.440 -12.609 1.00 90.81 116 ALA A CA 1
ATOM 857 C C . ALA A 1 116 ? 6.123 -1.292 -11.300 1.00 90.81 116 ALA A C 1
ATOM 859 O O . ALA A 1 116 ? 4.898 -1.212 -11.329 1.00 90.81 116 ALA A O 1
ATOM 860 N N . TYR A 1 117 ? 6.806 -1.150 -10.161 1.00 94.06 117 TYR A N 1
ATOM 861 C CA . TYR A 1 117 ? 6.162 -0.918 -8.867 1.00 94.06 117 TYR A CA 1
ATOM 862 C C . TYR A 1 117 ? 5.387 0.401 -8.807 1.00 94.06 117 TYR A C 1
ATOM 864 O O . TYR A 1 117 ? 4.261 0.431 -8.314 1.00 94.06 117 TYR A O 1
ATOM 872 N N . GLN A 1 118 ? 5.944 1.490 -9.343 1.00 94.19 118 GLN A N 1
ATOM 873 C CA . GLN A 1 118 ? 5.241 2.772 -9.422 1.00 94.19 118 GLN A CA 1
ATOM 874 C C . GLN A 1 118 ? 3.977 2.678 -10.280 1.00 94.19 118 GLN A C 1
ATOM 876 O O . GLN A 1 118 ? 2.936 3.187 -9.870 1.00 94.19 118 GLN A O 1
ATOM 881 N N . LEU A 1 119 ? 4.046 1.999 -11.429 1.00 92.31 119 LEU A N 1
ATOM 882 C CA . LEU A 1 119 ? 2.888 1.768 -12.294 1.00 92.31 119 LEU A CA 1
ATOM 883 C C . LEU A 1 119 ? 1.826 0.910 -11.599 1.00 92.31 119 LEU A C 1
ATOM 885 O O . LEU A 1 119 ? 0.651 1.264 -11.619 1.00 92.31 119 LEU A O 1
ATOM 889 N N . ALA A 1 120 ? 2.235 -0.165 -10.926 1.00 93.50 120 ALA A N 1
ATOM 890 C CA . ALA A 1 120 ? 1.332 -1.036 -10.181 1.00 93.50 120 ALA A CA 1
ATOM 891 C C . ALA A 1 120 ? 0.629 -0.296 -9.033 1.00 93.50 120 ALA A C 1
ATOM 893 O O . ALA A 1 120 ? -0.581 -0.416 -8.855 1.00 93.50 120 ALA A O 1
ATOM 894 N N . LEU A 1 121 ? 1.370 0.519 -8.278 1.00 95.69 121 LEU A N 1
ATOM 895 C CA . LEU A 1 121 ? 0.806 1.337 -7.207 1.00 95.69 121 LEU A CA 1
ATOM 896 C C . LEU A 1 121 ? -0.139 2.410 -7.756 1.00 95.69 121 LEU A C 1
ATOM 898 O O . LEU A 1 121 ? -1.200 2.650 -7.179 1.00 95.69 121 LEU A O 1
ATOM 902 N N . PHE A 1 122 ? 0.228 3.052 -8.867 1.00 94.06 122 PHE A N 1
ATOM 903 C CA . PHE A 1 122 ? -0.635 4.024 -9.530 1.00 94.06 122 PHE A CA 1
ATOM 904 C C . PHE A 1 122 ? -1.939 3.386 -9.986 1.00 94.06 122 PHE A C 1
ATOM 906 O O . PHE A 1 122 ? -3.009 3.944 -9.772 1.00 94.06 122 PHE A O 1
ATOM 913 N N . LEU A 1 123 ? -1.853 2.181 -10.535 1.00 91.94 123 LEU A N 1
ATOM 914 C CA . LEU A 1 123 ? -3.015 1.423 -10.936 1.00 91.94 123 LEU A CA 1
ATOM 915 C C . LEU A 1 123 ? -3.922 1.088 -9.749 1.00 91.94 123 LEU A C 1
ATOM 917 O O . LEU A 1 123 ? -5.120 1.354 -9.815 1.00 91.94 123 LEU A O 1
ATOM 921 N N . LEU A 1 124 ? -3.357 0.594 -8.642 1.00 94.06 124 LEU A N 1
ATOM 922 C CA . LEU A 1 124 ? -4.100 0.358 -7.400 1.00 94.06 124 LEU A CA 1
ATOM 923 C C . LEU A 1 124 ? -4.837 1.615 -6.929 1.00 94.06 124 LEU A C 1
ATOM 925 O O . LEU A 1 124 ? -5.998 1.522 -6.540 1.00 94.06 124 LEU A O 1
ATOM 929 N N . LEU A 1 125 ? -4.196 2.785 -6.999 1.00 93.44 125 LEU A N 1
ATOM 930 C CA . LEU A 1 125 ? -4.813 4.068 -6.645 1.00 93.44 125 LEU A CA 1
ATOM 931 C C . LEU A 1 125 ? -5.992 4.450 -7.550 1.00 93.44 125 LEU A C 1
ATOM 933 O O . LEU A 1 125 ? -6.865 5.192 -7.111 1.00 93.44 125 LEU A O 1
ATOM 937 N N . LEU A 1 126 ? -6.019 3.975 -8.796 1.00 90.69 126 LEU A N 1
ATOM 938 C CA . LEU A 1 126 ? -7.090 4.269 -9.749 1.00 90.69 126 LEU A CA 1
ATOM 939 C C . LEU A 1 126 ? -8.281 3.310 -9.646 1.00 90.69 126 LEU A C 1
ATOM 941 O O . LEU A 1 126 ? -9.390 3.715 -9.994 1.00 90.69 126 LEU A O 1
ATOM 945 N N . VAL A 1 127 ? -8.052 2.061 -9.220 1.00 90.56 127 VAL A N 1
ATOM 946 C CA . VAL A 1 127 ? -9.080 0.998 -9.215 1.00 90.56 127 VAL A CA 1
ATOM 947 C C . VAL A 1 127 ? -9.595 0.629 -7.824 1.00 90.56 127 VAL A C 1
ATOM 949 O O . VAL A 1 127 ? -10.639 -0.007 -7.713 1.00 90.56 127 VAL A O 1
ATOM 952 N N . SER A 1 128 ? -8.877 0.994 -6.758 1.00 93.50 128 SER A N 1
ATOM 953 C CA . SER A 1 128 ? -9.246 0.609 -5.393 1.00 93.50 128 SER A CA 1
ATOM 954 C C . SER A 1 128 ? -10.229 1.586 -4.759 1.00 93.50 128 SER A C 1
ATOM 956 O O . SER A 1 128 ? -10.177 2.796 -4.977 1.00 93.50 128 SER A O 1
ATOM 958 N N . HIS A 1 129 ? -11.069 1.054 -3.878 1.00 92.19 129 HIS A N 1
ATOM 959 C CA . HIS A 1 129 ? -11.898 1.844 -2.965 1.00 92.19 129 HIS A CA 1
ATOM 960 C C . HIS A 1 129 ? -11.209 2.042 -1.631 1.00 92.19 129 HIS A C 1
ATOM 962 O O . HIS A 1 129 ? -11.339 3.089 -1.001 1.00 92.19 129 HIS A O 1
ATOM 968 N N . THR A 1 130 ? -10.457 1.026 -1.220 1.00 93.88 130 THR A N 1
ATOM 969 C CA . THR A 1 130 ? -9.714 1.019 0.027 1.00 93.88 130 THR A CA 1
ATOM 970 C C . THR A 1 130 ? -8.296 0.576 -0.250 1.00 93.88 130 THR A C 1
ATOM 972 O O . THR A 1 130 ? -8.073 -0.392 -0.976 1.00 93.88 130 THR A O 1
ATOM 975 N N . LEU A 1 131 ? -7.342 1.297 0.324 1.00 96.12 131 LEU A N 1
ATOM 976 C CA . LEU A 1 131 ? -5.929 0.970 0.273 1.00 96.12 131 LEU A CA 1
ATOM 977 C C . LEU A 1 131 ? -5.400 0.759 1.680 1.00 96.12 131 LEU A C 1
ATOM 979 O O . LEU A 1 131 ? -5.475 1.646 2.525 1.00 96.12 131 LEU A O 1
ATOM 983 N N . VAL A 1 132 ? -4.820 -0.407 1.916 1.00 96.50 132 VAL A N 1
ATOM 984 C CA . VAL A 1 132 ? -4.190 -0.740 3.188 1.00 96.50 132 VAL A CA 1
ATOM 985 C C . VAL A 1 132 ? -2.682 -0.762 2.995 1.00 96.50 132 VAL A C 1
ATOM 987 O O . VAL A 1 132 ? -2.155 -1.591 2.256 1.00 96.50 132 VAL A O 1
ATOM 990 N N . PHE A 1 133 ? -1.979 0.145 3.666 1.00 96.88 133 PHE A N 1
ATOM 991 C CA . PHE A 1 133 ? -0.520 0.174 3.694 1.00 96.88 133 PHE A CA 1
ATOM 992 C C . PHE A 1 133 ? -0.018 -0.594 4.913 1.00 96.88 133 PHE A C 1
ATOM 994 O O . PHE A 1 133 ? -0.120 -0.110 6.039 1.00 96.88 133 PHE A O 1
ATOM 1001 N N . LEU A 1 134 ? 0.538 -1.779 4.686 1.00 96.12 134 LEU A N 1
ATOM 1002 C CA . LEU A 1 134 ? 1.123 -2.624 5.716 1.00 96.12 134 LEU A CA 1
ATOM 1003 C C . LEU A 1 134 ? 2.596 -2.249 5.936 1.00 96.12 134 LEU A C 1
ATOM 1005 O O . LEU A 1 134 ? 3.408 -2.282 5.009 1.00 96.12 134 LEU A O 1
ATOM 1009 N N . GLN A 1 135 ? 2.936 -1.877 7.166 1.00 95.56 135 GLN A N 1
ATOM 1010 C CA . GLN A 1 135 ? 4.274 -1.484 7.595 1.00 95.56 135 GLN A CA 1
ATOM 1011 C C . GLN A 1 135 ? 4.779 -2.441 8.675 1.00 95.56 135 GLN A C 1
ATOM 1013 O O . GLN A 1 135 ? 4.054 -2.794 9.603 1.00 95.56 135 GLN A O 1
ATOM 1018 N N . GLU A 1 136 ? 6.039 -2.844 8.552 1.00 92.50 136 GLU A N 1
ATOM 1019 C CA . GLU A 1 136 ? 6.730 -3.670 9.539 1.00 92.50 136 GLU A CA 1
ATOM 1020 C C . GLU A 1 136 ? 7.406 -2.785 10.587 1.00 92.50 136 GLU A C 1
ATOM 1022 O O . GLU A 1 136 ? 8.272 -1.969 10.257 1.00 92.50 136 GLU A O 1
ATOM 1027 N N . GLY A 1 137 ? 7.025 -2.964 11.851 1.00 91.94 137 GLY A N 1
ATOM 1028 C CA . GLY A 1 137 ? 7.475 -2.145 12.971 1.00 91.94 137 GLY A CA 1
ATOM 1029 C C . GLY A 1 137 ? 6.862 -0.740 12.986 1.00 91.94 137 GLY A C 1
ATOM 1030 O O . GLY A 1 137 ? 6.042 -0.396 12.134 1.00 91.94 137 GLY A O 1
ATOM 1031 N N . PRO A 1 138 ? 7.296 0.129 13.915 1.00 91.06 138 PRO A N 1
ATOM 1032 C CA . PRO A 1 138 ? 6.724 1.458 14.111 1.00 91.06 138 PRO A CA 1
ATOM 1033 C C . PRO A 1 138 ? 7.441 2.526 13.268 1.00 91.06 138 PRO A C 1
ATOM 1035 O O . PRO A 1 138 ? 7.324 3.723 13.529 1.00 91.06 138 PRO A O 1
ATOM 1038 N N . VAL A 1 139 ? 8.249 2.115 12.285 1.00 91.88 139 VAL A N 1
ATOM 1039 C CA . VAL A 1 139 ? 9.046 3.029 11.463 1.00 91.88 139 VAL A CA 1
ATOM 1040 C C . VAL A 1 139 ? 8.329 3.279 10.151 1.00 91.88 139 VAL A C 1
ATOM 1042 O O . VAL A 1 139 ? 8.172 2.395 9.315 1.00 91.88 139 VAL A O 1
ATOM 1045 N N . LEU A 1 140 ? 7.928 4.528 9.954 1.00 93.56 140 LEU A N 1
ATOM 1046 C CA . LEU A 1 140 ? 7.209 4.936 8.764 1.00 93.56 140 LEU A CA 1
ATOM 1047 C C . LEU A 1 140 ? 8.141 5.075 7.549 1.00 93.56 140 LEU A C 1
ATOM 1049 O O . LEU A 1 140 ? 9.095 5.859 7.564 1.00 93.56 140 LEU A O 1
ATOM 1053 N N . ASP A 1 141 ? 7.837 4.360 6.463 1.00 92.38 141 ASP A N 1
ATOM 1054 C CA . ASP A 1 141 ? 8.620 4.436 5.230 1.00 92.38 141 ASP A CA 1
ATOM 1055 C C . ASP A 1 141 ? 8.405 5.763 4.484 1.00 92.38 141 ASP A C 1
ATOM 1057 O O . ASP A 1 141 ? 7.413 5.988 3.787 1.00 92.38 141 ASP A O 1
ATOM 1061 N N . THR A 1 142 ? 9.387 6.660 4.582 1.00 94.69 142 THR A N 1
ATOM 1062 C CA . THR A 1 142 ? 9.354 7.946 3.868 1.00 94.69 142 THR A CA 1
ATOM 1063 C C . THR A 1 142 ? 9.421 7.807 2.342 1.00 94.69 142 THR A C 1
ATOM 1065 O O . THR A 1 142 ? 9.006 8.734 1.637 1.00 94.69 142 THR A O 1
ATOM 1068 N N . ASN A 1 143 ? 9.913 6.681 1.808 1.00 93.50 143 ASN A N 1
ATOM 1069 C CA . ASN A 1 143 ? 9.985 6.453 0.363 1.00 93.50 143 ASN A CA 1
ATOM 1070 C C . ASN A 1 143 ? 8.596 6.254 -0.246 1.00 93.50 143 ASN A C 1
ATOM 1072 O O . ASN A 1 143 ? 8.352 6.734 -1.355 1.00 93.50 143 ASN A O 1
ATOM 1076 N N . LEU A 1 144 ? 7.663 5.648 0.495 1.00 94.44 144 LEU A N 1
ATOM 1077 C CA . LEU A 1 144 ? 6.264 5.546 0.080 1.00 94.44 144 LEU A CA 1
ATOM 1078 C C . LEU A 1 144 ? 5.674 6.937 -0.191 1.00 94.44 144 LEU A C 1
ATOM 1080 O O . LEU A 1 144 ? 5.117 7.174 -1.258 1.00 94.44 144 LEU A O 1
ATOM 1084 N N . PHE A 1 145 ? 5.866 7.901 0.713 1.00 95.38 145 PHE A N 1
ATOM 1085 C CA . PHE A 1 145 ? 5.339 9.262 0.535 1.00 95.38 145 PHE A CA 1
ATOM 1086 C C . PHE A 1 145 ? 6.021 10.031 -0.598 1.00 95.38 145 PHE A C 1
ATOM 1088 O O . PHE A 1 145 ? 5.371 10.839 -1.265 1.00 95.38 145 PHE A O 1
ATOM 1095 N N . ARG A 1 146 ? 7.316 9.786 -0.856 1.00 95.56 146 ARG A N 1
ATOM 1096 C CA . ARG A 1 146 ? 7.970 10.312 -2.068 1.00 95.56 146 ARG A CA 1
ATOM 1097 C C . ARG A 1 146 ? 7.350 9.712 -3.323 1.00 95.56 146 ARG A C 1
ATOM 1099 O O . ARG A 1 146 ? 7.085 10.450 -4.264 1.00 95.56 146 ARG A O 1
ATOM 1106 N N . THR A 1 147 ? 7.068 8.413 -3.306 1.00 95.44 147 THR A N 1
ATOM 1107 C CA . THR A 1 147 ? 6.417 7.715 -4.417 1.00 95.44 147 THR A CA 1
ATOM 1108 C C . THR A 1 147 ? 5.020 8.275 -4.665 1.00 95.44 147 THR A C 1
ATOM 1110 O O . THR A 1 147 ? 4.731 8.678 -5.784 1.00 95.44 147 THR A O 1
ATOM 1113 N N . LEU A 1 148 ? 4.193 8.430 -3.626 1.00 95.31 148 LEU A N 1
ATOM 1114 C CA . LEU A 1 148 ? 2.873 9.062 -3.733 1.00 95.31 148 LEU A CA 1
ATOM 1115 C C . LEU A 1 148 ? 2.960 10.483 -4.312 1.00 95.31 148 LEU A C 1
ATOM 1117 O O . LEU A 1 148 ? 2.171 10.843 -5.179 1.00 95.31 148 LEU A O 1
ATOM 1121 N N . ARG A 1 149 ? 3.952 11.285 -3.909 1.00 94.31 149 ARG A N 1
ATOM 1122 C CA . ARG A 1 149 ? 4.178 12.610 -4.509 1.00 94.31 149 ARG A CA 1
ATOM 1123 C C . ARG A 1 149 ? 4.481 12.519 -6.010 1.00 94.31 149 ARG A C 1
ATOM 1125 O O . ARG A 1 149 ? 3.925 13.292 -6.787 1.00 94.31 149 ARG A O 1
ATOM 1132 N N . THR A 1 150 ? 5.348 11.593 -6.420 1.00 94.81 150 THR A N 1
ATOM 1133 C CA . THR A 1 150 ? 5.658 11.348 -7.839 1.00 94.81 150 THR A CA 1
ATOM 1134 C C . THR A 1 150 ? 4.410 10.920 -8.608 1.00 94.81 150 THR A C 1
ATOM 1136 O O . THR A 1 150 ? 4.143 11.449 -9.684 1.00 94.81 150 THR A O 1
ATOM 1139 N N . LEU A 1 151 ? 3.601 10.028 -8.032 1.00 94.12 151 LEU A N 1
ATOM 1140 C CA . LEU A 1 151 ? 2.355 9.563 -8.638 1.00 94.12 151 LEU A CA 1
ATOM 1141 C C . LEU A 1 151 ? 1.304 10.675 -8.751 1.00 94.12 151 LEU A C 1
ATOM 1143 O O . LEU A 1 151 ? 0.587 10.723 -9.744 1.00 94.12 151 LEU A O 1
ATOM 1147 N N . GLN A 1 152 ? 1.243 11.617 -7.805 1.00 91.50 152 GLN A N 1
ATOM 1148 C CA . GLN A 1 152 ? 0.356 12.782 -7.909 1.00 91.50 152 GLN A CA 1
ATOM 1149 C C . GLN A 1 152 ? 0.782 13.696 -9.063 1.00 91.50 152 GLN A C 1
ATOM 1151 O O . GLN A 1 152 ? -0.065 14.193 -9.805 1.00 91.50 152 GLN A O 1
ATOM 1156 N N . ALA A 1 153 ? 2.090 13.900 -9.249 1.00 89.94 153 ALA A N 1
ATOM 1157 C CA . ALA A 1 153 ? 2.606 14.654 -10.388 1.00 89.94 153 ALA A CA 1
ATOM 1158 C C . ALA A 1 153 ? 2.309 13.944 -11.720 1.00 89.94 153 ALA A C 1
ATOM 1160 O O . ALA A 1 153 ? 1.900 14.598 -12.677 1.00 89.94 153 ALA A O 1
ATOM 1161 N N . ALA A 1 154 ? 2.446 12.614 -11.763 1.00 90.19 154 ALA A N 1
ATOM 1162 C CA . ALA A 1 154 ? 2.091 11.807 -12.929 1.00 90.19 154 ALA A CA 1
ATOM 1163 C C . ALA A 1 154 ? 0.588 11.888 -13.243 1.00 90.19 154 ALA A C 1
ATOM 1165 O O . ALA A 1 154 ? 0.221 12.168 -14.382 1.00 90.19 154 ALA A O 1
ATOM 1166 N N . LYS A 1 155 ? -0.283 11.752 -12.232 1.00 88.38 155 LYS A N 1
ATOM 1167 C CA . LYS A 1 155 ? -1.736 11.948 -12.364 1.00 88.38 155 LYS A CA 1
ATOM 1168 C C . LYS A 1 155 ? -2.059 13.312 -12.962 1.00 88.38 155 LYS A C 1
ATOM 1170 O O . LYS A 1 155 ? -2.836 13.397 -13.906 1.00 88.38 155 LYS A O 1
ATOM 1175 N N . LEU A 1 156 ? -1.450 14.374 -12.433 1.00 85.44 156 LEU A N 1
ATOM 1176 C CA . LEU A 1 156 ? -1.657 15.727 -12.938 1.00 85.44 156 LEU A CA 1
ATOM 1177 C C . LEU A 1 156 ? -1.217 15.851 -14.399 1.00 85.44 156 LEU A C 1
ATOM 1179 O O . LEU A 1 156 ? -1.977 16.386 -15.196 1.00 85.44 156 LEU A O 1
ATOM 1183 N N . ALA A 1 157 ? -0.044 15.325 -14.758 1.00 85.75 157 ALA A N 1
ATOM 1184 C CA . ALA A 1 157 ? 0.458 15.359 -16.131 1.00 85.75 157 ALA A CA 1
ATOM 1185 C C . ALA A 1 157 ? -0.455 14.605 -17.114 1.00 85.75 157 ALA A C 1
ATOM 1187 O O . ALA A 1 157 ? -0.658 15.070 -18.232 1.00 85.75 157 ALA A O 1
ATOM 1188 N N . LEU A 1 158 ? -1.046 13.483 -16.691 1.00 83.06 158 LEU A N 1
ATOM 1189 C CA . LEU A 1 158 ? -2.029 12.742 -17.489 1.00 83.06 158 LEU A CA 1
ATOM 1190 C C . LEU A 1 158 ? -3.350 13.507 -17.649 1.00 83.06 158 LEU A C 1
ATOM 1192 O O . LEU A 1 158 ? -3.993 13.402 -18.688 1.00 83.06 158 LEU A O 1
ATOM 1196 N N . MET A 1 159 ? -3.747 14.293 -16.644 1.00 79.56 159 MET A N 1
ATOM 1197 C CA . MET A 1 159 ? -4.973 15.096 -16.685 1.00 79.56 159 MET A CA 1
ATOM 1198 C C . MET A 1 159 ? -4.820 16.419 -17.451 1.00 79.56 159 MET A C 1
ATOM 1200 O O . MET A 1 159 ? -5.804 16.915 -17.993 1.00 79.56 159 MET A O 1
ATOM 1204 N N . THR A 1 160 ? -3.625 17.019 -17.468 1.00 76.94 160 THR A N 1
ATOM 1205 C CA . THR A 1 160 ? -3.360 18.319 -18.117 1.00 76.94 160 THR A CA 1
ATOM 1206 C C . THR A 1 160 ? -2.635 18.208 -19.454 1.00 76.94 160 THR A C 1
ATOM 1208 O O . THR A 1 160 ? -2.479 19.217 -20.145 1.00 76.94 160 THR A O 1
ATOM 1211 N N . GLY A 1 161 ? -2.167 17.012 -19.815 1.00 72.62 161 GLY A N 1
ATOM 1212 C CA . GLY A 1 161 ? -1.508 16.761 -21.087 1.00 72.62 161 GLY A CA 1
ATOM 1213 C C . GLY A 1 161 ? -2.408 17.082 -22.287 1.00 72.62 161 GLY A C 1
ATOM 1214 O O . GLY A 1 161 ? -3.635 17.120 -22.153 1.00 72.62 161 GLY A O 1
ATOM 1215 N N . PRO A 1 162 ? -1.820 17.318 -23.479 1.00 66.75 162 PRO A N 1
ATOM 1216 C CA . PRO A 1 162 ? -2.596 17.381 -24.716 1.00 66.75 162 PRO A CA 1
ATOM 1217 C C . PRO A 1 162 ? -3.478 16.131 -24.810 1.00 66.75 162 PRO A C 1
ATOM 1219 O O . PRO A 1 162 ? -3.051 15.088 -24.312 1.00 66.75 162 PRO A O 1
ATOM 1222 N N . PRO A 1 163 ? -4.682 16.219 -25.406 1.00 57.69 163 PRO A N 1
ATOM 1223 C CA . PRO A 1 163 ? -5.633 15.120 -25.436 1.00 57.69 163 PRO A CA 1
ATOM 1224 C C . PRO A 1 163 ? -4.994 13.885 -26.080 1.00 57.69 163 PRO A C 1
ATOM 1226 O O . PRO A 1 163 ? -4.959 13.747 -27.300 1.00 57.69 163 PRO A O 1
ATOM 1229 N N . GLY A 1 164 ? -4.423 13.018 -25.246 1.00 57.06 164 GLY A N 1
ATOM 1230 C CA . GLY A 1 164 ? -3.948 11.706 -25.642 1.00 57.06 164 GLY A CA 1
ATOM 1231 C C . GLY A 1 164 ? -5.146 10.793 -25.899 1.00 57.06 164 GLY A C 1
ATOM 1232 O O . GLY A 1 164 ? -6.289 11.212 -25.713 1.00 57.06 164 GLY A O 1
ATOM 1233 N N . PRO A 1 165 ? -4.931 9.527 -26.270 1.00 52.00 165 PRO A N 1
ATOM 1234 C CA . PRO A 1 165 ? -6.020 8.564 -26.463 1.00 52.00 165 PRO A CA 1
ATOM 1235 C C . PRO A 1 165 ? -6.963 8.432 -25.242 1.00 52.00 165 PRO A C 1
ATOM 1237 O O . PRO A 1 165 ? -8.138 8.114 -25.412 1.00 52.00 165 PRO A O 1
ATOM 1240 N N . LEU A 1 166 ? -6.516 8.796 -24.029 1.00 50.38 166 LEU A N 1
ATOM 1241 C CA . LEU A 1 166 ? -7.352 8.886 -22.818 1.00 50.38 166 LEU A CA 1
ATOM 1242 C C . LEU A 1 166 ? -8.365 10.056 -22.809 1.00 50.38 166 LEU A C 1
ATOM 1244 O O . LEU A 1 166 ? -9.276 10.072 -21.985 1.00 50.38 166 LEU A O 1
ATOM 1248 N N . ALA A 1 167 ? -8.247 11.032 -23.713 1.00 45.53 167 ALA A N 1
ATOM 1249 C CA . ALA A 1 167 ? -9.097 12.225 -23.775 1.00 45.53 167 ALA A CA 1
ATOM 1250 C C . ALA A 1 167 ? -10.402 12.044 -24.572 1.00 45.53 167 ALA A C 1
ATOM 1252 O O . ALA A 1 167 ? -11.217 12.964 -24.625 1.00 45.53 167 ALA A O 1
ATOM 1253 N N . GLY A 1 168 ? -10.638 10.859 -25.152 1.00 45.62 168 GLY A N 1
ATOM 1254 C CA . GLY A 1 168 ? -11.941 10.491 -25.731 1.00 45.62 168 GLY A CA 1
ATOM 1255 C C . GLY A 1 168 ? -13.056 10.345 -24.686 1.00 45.62 168 GLY A C 1
ATOM 1256 O O . GLY A 1 168 ? -14.236 10.281 -25.018 1.00 45.62 168 GLY A O 1
ATOM 1257 N N . VAL A 1 169 ? -12.685 10.344 -23.408 1.00 49.16 169 VAL A N 1
ATOM 1258 C CA . VAL A 1 169 ? -13.574 10.390 -22.252 1.00 49.16 169 VAL A CA 1
ATOM 1259 C C . VAL A 1 169 ? -13.998 11.843 -22.013 1.00 49.16 169 VAL A C 1
ATOM 1261 O O . VAL A 1 169 ? -13.478 12.578 -21.174 1.00 49.16 169 VAL A O 1
ATOM 1264 N N . THR A 1 170 ? -14.937 12.302 -22.831 1.00 40.09 170 THR A N 1
ATOM 1265 C CA . THR A 1 170 ? -15.511 13.642 -22.733 1.00 40.09 170 THR A CA 1
ATOM 1266 C C . THR A 1 170 ? -16.255 13.808 -21.410 1.00 40.09 170 THR A C 1
ATOM 1268 O O . THR A 1 170 ? -17.287 13.179 -21.171 1.00 40.09 170 THR A O 1
ATOM 1271 N N . THR A 1 171 ? -15.783 14.720 -20.561 1.00 45.28 171 THR A N 1
ATOM 1272 C CA . THR A 1 171 ? -16.670 15.397 -19.616 1.00 45.28 171 THR A CA 1
ATOM 1273 C C . THR A 1 171 ? -17.757 16.110 -20.431 1.00 45.28 171 THR A C 1
ATOM 1275 O O . THR A 1 171 ? -17.436 16.743 -21.440 1.00 45.28 171 THR A O 1
ATOM 1278 N N . PRO A 1 172 ? -19.049 16.018 -20.063 1.00 38.38 172 PRO A N 1
ATOM 1279 C CA . PRO A 1 172 ? -20.063 16.826 -20.714 1.00 38.38 17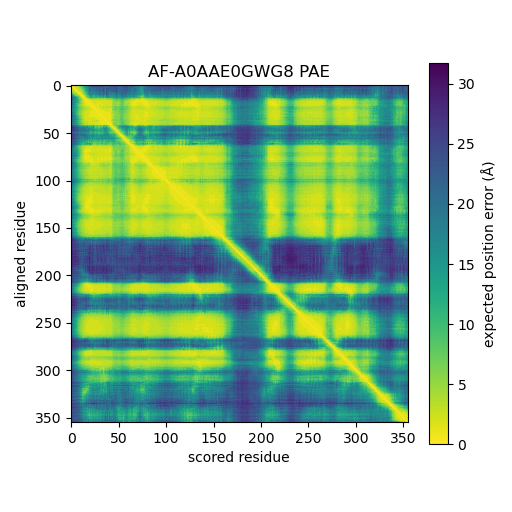2 PRO A CA 1
ATOM 1280 C C . PRO A 1 172 ? -19.730 18.285 -20.410 1.00 38.38 172 PRO A C 1
ATOM 1282 O O . PRO A 1 172 ? -19.894 18.758 -19.286 1.00 38.38 172 PRO A O 1
ATOM 1285 N N . SER A 1 173 ? -19.209 18.982 -21.417 1.00 43.00 173 SER A N 1
ATOM 1286 C CA . SER A 1 173 ? -19.147 20.432 -21.430 1.00 43.00 173 SER A CA 1
ATOM 1287 C C . SER A 1 173 ? -20.584 20.927 -21.344 1.00 43.00 173 SER A C 1
ATOM 1289 O O . SER A 1 173 ? -21.299 20.987 -22.345 1.00 43.00 173 SER A O 1
ATOM 1291 N N . THR A 1 174 ? -21.045 21.252 -20.138 1.00 43.72 174 THR A N 1
ATOM 1292 C CA . THR A 1 174 ? -22.168 22.165 -19.980 1.00 43.72 174 THR A CA 1
ATOM 1293 C C . THR A 1 174 ? -21.698 23.507 -20.521 1.00 43.72 174 THR A C 1
ATOM 1295 O O . THR A 1 174 ? -21.146 24.325 -19.786 1.00 43.72 174 THR A O 1
ATOM 1298 N N . ASN A 1 175 ? -21.895 23.709 -21.826 1.00 40.41 175 ASN A N 1
ATOM 1299 C CA . ASN A 1 175 ? -21.964 25.021 -22.453 1.00 40.41 175 ASN A CA 1
ATOM 1300 C C . ASN A 1 175 ? -23.147 25.765 -21.816 1.00 40.41 175 ASN A C 1
ATOM 1302 O O . ASN A 1 175 ? -24.238 25.832 -22.370 1.00 40.41 175 ASN A O 1
ATOM 1306 N N . GLY A 1 176 ? -22.934 26.262 -20.599 1.00 41.12 176 GLY A N 1
ATOM 1307 C CA . GLY A 1 176 ? -23.765 27.283 -19.993 1.00 41.12 176 GLY A CA 1
ATOM 1308 C C . GLY A 1 176 ? -23.450 28.587 -20.700 1.00 41.12 176 GLY A C 1
ATOM 1309 O O . GLY A 1 176 ? -22.328 29.093 -20.622 1.00 41.12 176 GLY A O 1
ATOM 1310 N N . GLU A 1 177 ? -24.430 29.086 -21.442 1.00 42.28 177 GLU A N 1
ATOM 1311 C CA . GLU A 1 177 ? -24.387 30.393 -22.070 1.00 42.28 177 GLU A CA 1
ATOM 1312 C C . GLU A 1 177 ? -23.976 31.462 -21.055 1.00 42.28 177 GLU A C 1
ATOM 1314 O O . GLU A 1 177 ? -24.432 31.538 -19.914 1.00 42.28 177 GLU A O 1
ATOM 1319 N N . ARG A 1 178 ? -23.027 32.276 -21.496 1.00 43.53 178 ARG A N 1
ATOM 1320 C CA . ARG A 1 178 ? -22.356 33.308 -20.725 1.00 43.53 178 ARG A CA 1
ATOM 1321 C C . ARG A 1 178 ? -23.280 34.519 -20.609 1.00 43.53 178 ARG A C 1
ATOM 1323 O O . ARG A 1 178 ? -23.153 35.457 -21.395 1.00 43.53 178 ARG A O 1
ATOM 1330 N N . GLU A 1 179 ? -24.181 34.530 -19.630 1.00 41.94 179 GLU A N 1
ATOM 1331 C CA . GLU A 1 179 ? -24.889 35.758 -19.263 1.00 41.94 179 GLU A CA 1
ATOM 1332 C C . GLU A 1 179 ? -23.925 36.737 -18.576 1.00 41.94 179 GLU A C 1
ATOM 1334 O O . GLU A 1 179 ? -23.352 36.492 -17.514 1.00 41.94 179 GLU A O 1
ATOM 1339 N N . LYS A 1 180 ? -23.711 37.877 -19.238 1.00 56.56 180 LYS A N 1
ATOM 1340 C CA . LYS A 1 180 ? -23.036 39.051 -18.684 1.00 56.56 180 LYS A CA 1
ATOM 1341 C C . LYS A 1 180 ? -23.985 39.735 -17.698 1.00 56.56 180 LYS A C 1
ATOM 1343 O O . LYS A 1 180 ? -24.973 40.318 -18.131 1.00 56.56 180 LYS A O 1
ATOM 1348 N N . GLY A 1 181 ? -23.644 39.781 -16.412 1.00 43.59 181 GLY A N 1
ATOM 1349 C CA . GLY A 1 181 ? -24.403 40.595 -15.463 1.00 43.59 181 GLY A CA 1
ATOM 1350 C C . GLY A 1 181 ? -23.723 40.810 -14.113 1.00 43.59 181 GLY A C 1
ATOM 1351 O O . GLY A 1 181 ? -23.519 39.869 -13.364 1.00 43.59 181 GLY A O 1
ATOM 1352 N N . GLY A 1 182 ? -23.446 42.077 -13.789 1.00 41.94 182 GLY A N 1
ATOM 1353 C CA . GLY A 1 182 ? -23.637 42.594 -12.429 1.00 41.94 182 GLY A CA 1
ATOM 1354 C C . GLY A 1 182 ? -22.463 42.544 -11.449 1.00 41.94 182 GLY A C 1
ATOM 1355 O O . GLY A 1 182 ? -22.251 41.572 -10.736 1.00 41.94 182 GLY A O 1
ATOM 1356 N N . ARG A 1 183 ? -21.780 43.685 -11.305 1.00 59.88 183 ARG A N 1
ATOM 1357 C CA . ARG A 1 183 ? -21.029 44.060 -10.098 1.00 59.88 183 ARG A CA 1
ATOM 1358 C C . ARG A 1 183 ? -22.002 44.357 -8.943 1.00 59.88 183 ARG A C 1
ATOM 1360 O O . ARG A 1 183 ? -22.705 45.358 -9.009 1.00 59.88 183 ARG A O 1
ATOM 1367 N N . SER A 1 184 ? -21.941 43.586 -7.861 1.00 46.03 184 SER A N 1
ATOM 1368 C CA . SER A 1 184 ? -22.207 44.016 -6.471 1.00 46.03 184 SER A CA 1
ATOM 1369 C C . SER A 1 184 ? -21.695 42.893 -5.558 1.00 46.03 184 SER A C 1
ATOM 1371 O O . SER A 1 184 ? -22.088 41.751 -5.731 1.00 46.03 184 SER A O 1
ATOM 1373 N N . GLY A 1 185 ? -20.721 43.075 -4.667 1.00 50.50 185 GLY A N 1
ATOM 1374 C CA . GLY A 1 185 ? -20.774 44.026 -3.564 1.00 50.50 185 GLY A CA 1
ATOM 1375 C C . GLY A 1 185 ? -21.637 43.449 -2.439 1.00 50.50 185 GLY A C 1
ATOM 1376 O O . GLY A 1 185 ? -22.764 43.890 -2.277 1.00 50.50 185 GLY A O 1
ATOM 1377 N N . GLY A 1 186 ? -21.139 42.452 -1.697 1.00 43.00 186 GLY A N 1
ATOM 1378 C CA . GLY A 1 186 ? -21.894 41.827 -0.605 1.00 43.00 186 GLY A CA 1
ATOM 1379 C C . GLY A 1 186 ? -21.058 40.835 0.201 1.00 43.00 186 GLY A C 1
ATOM 1380 O O . GLY A 1 186 ? -20.760 39.741 -0.266 1.00 43.00 186 GLY A O 1
ATOM 1381 N N . ARG A 1 187 ? -20.640 41.244 1.402 1.00 53.72 187 ARG A N 1
ATOM 1382 C CA . ARG A 1 187 ? -20.102 40.364 2.446 1.00 53.72 187 ARG A CA 1
ATOM 1383 C C . ARG A 1 187 ? -21.287 39.684 3.122 1.00 53.72 187 ARG A C 1
ATOM 1385 O O . ARG A 1 187 ? -21.980 40.376 3.849 1.00 53.72 187 ARG A O 1
ATOM 1392 N N . ASP A 1 188 ? -21.435 38.371 2.985 1.00 42.16 188 ASP A N 1
ATOM 1393 C CA . ASP A 1 188 ? -22.258 37.586 3.906 1.00 42.16 188 ASP A CA 1
ATOM 1394 C C . ASP A 1 188 ? -21.609 36.235 4.209 1.00 42.16 188 ASP A C 1
ATOM 1396 O O . ASP A 1 188 ? -21.315 35.423 3.333 1.00 42.16 188 ASP A O 1
ATOM 1400 N N . ARG A 1 189 ? -21.340 36.032 5.501 1.00 54.47 189 ARG A N 1
ATOM 1401 C CA . ARG A 1 189 ? -20.873 34.781 6.094 1.00 54.47 189 ARG A CA 1
ATOM 1402 C C . ARG A 1 189 ? -22.096 33.901 6.323 1.00 54.47 189 ARG A C 1
ATOM 1404 O O . ARG A 1 189 ? -22.869 34.184 7.232 1.00 54.47 189 ARG A O 1
ATOM 1411 N N . ASN A 1 190 ? -22.257 32.822 5.562 1.00 40.84 190 ASN A N 1
ATOM 1412 C CA . ASN A 1 190 ? -23.107 31.722 6.006 1.00 40.84 190 ASN A CA 1
ATOM 1413 C C . ASN A 1 190 ? -22.625 30.385 5.432 1.00 40.84 190 ASN A C 1
ATOM 1415 O O . ASN A 1 190 ? -22.676 30.146 4.229 1.00 40.84 190 ASN A O 1
ATOM 1419 N N . SER A 1 191 ? -22.131 29.520 6.313 1.00 47.88 191 SER A N 1
ATOM 1420 C CA . SER A 1 191 ? -21.743 28.144 6.022 1.00 47.88 191 SER A CA 1
ATOM 1421 C C . SER A 1 191 ? -22.996 27.275 5.946 1.00 47.88 191 SER A C 1
ATOM 1423 O O . SER A 1 191 ? -23.564 26.915 6.978 1.00 47.88 191 SER A O 1
ATOM 1425 N N . LYS A 1 192 ? -23.424 26.922 4.732 1.00 38.59 192 LYS A N 1
ATOM 1426 C CA . LYS A 1 192 ? -24.371 25.826 4.509 1.00 38.59 192 LYS A CA 1
ATOM 1427 C C . LYS A 1 192 ? -23.723 24.756 3.640 1.00 38.59 192 LYS A C 1
ATOM 1429 O O . LYS A 1 192 ? -23.285 25.001 2.522 1.00 38.59 192 LYS A O 1
ATOM 1434 N N . GLN A 1 193 ? -23.649 23.577 4.238 1.00 45.69 193 GLN A N 1
ATOM 1435 C CA . GLN A 1 193 ? -23.172 22.314 3.704 1.00 45.69 193 GLN A CA 1
ATOM 1436 C C . GLN A 1 193 ? -24.083 21.906 2.533 1.00 45.69 193 GLN A C 1
ATOM 1438 O O . GLN A 1 193 ? -25.265 21.624 2.726 1.00 45.69 193 GLN A O 1
ATOM 1443 N N . HIS A 1 194 ? -23.561 21.954 1.307 1.00 36.00 194 HIS A N 1
ATOM 1444 C CA . HIS A 1 194 ? -24.289 21.543 0.108 1.00 36.00 194 HIS A CA 1
ATOM 1445 C C . HIS A 1 194 ? -24.339 20.010 0.029 1.00 36.00 194 HIS A C 1
ATOM 1447 O O . HIS A 1 194 ? -23.330 19.361 -0.231 1.00 36.00 194 HIS A O 1
ATOM 1453 N N . HIS A 1 195 ? -25.525 19.430 0.225 1.00 38.16 195 HIS A N 1
ATOM 1454 C CA . HIS A 1 195 ? -25.830 18.080 -0.242 1.00 38.16 195 HIS A CA 1
ATOM 1455 C C . HIS A 1 195 ? -26.019 18.110 -1.764 1.00 38.16 195 HIS A C 1
ATOM 1457 O O . HIS A 1 195 ? -26.947 18.741 -2.270 1.00 38.16 195 HIS A O 1
ATOM 1463 N N . HIS A 1 196 ? -25.151 17.415 -2.497 1.00 40.88 196 HIS A N 1
ATOM 1464 C CA . HIS A 1 196 ? -25.363 17.115 -3.908 1.00 40.88 196 HIS A CA 1
ATOM 1465 C C . HIS A 1 196 ? -26.361 15.956 -4.044 1.00 40.88 196 HIS A C 1
ATOM 1467 O O . HIS A 1 196 ? -25.986 14.792 -3.952 1.00 40.88 196 HIS A O 1
ATOM 1473 N N . GLN A 1 197 ? -27.635 16.279 -4.279 1.00 41.41 197 GLN A N 1
ATOM 1474 C CA . GLN A 1 197 ? -28.582 15.380 -4.942 1.00 41.41 197 GLN A CA 1
ATOM 1475 C C . GLN A 1 197 ? -28.690 15.817 -6.406 1.00 41.41 197 GLN A C 1
ATOM 1477 O O . GLN A 1 197 ? -29.220 16.883 -6.705 1.00 41.41 197 GLN A O 1
ATOM 1482 N N . GLY A 1 198 ? -28.146 15.014 -7.316 1.00 37.78 198 GLY A N 1
ATOM 1483 C CA . GLY A 1 198 ? -28.204 15.243 -8.758 1.00 37.78 198 GLY A CA 1
ATOM 1484 C C . GLY A 1 198 ? -27.992 13.924 -9.488 1.00 37.78 198 GLY A C 1
ATOM 1485 O O . GLY A 1 198 ? -26.858 13.515 -9.714 1.00 37.78 198 GLY A O 1
ATOM 1486 N N . GLY A 1 199 ? -29.099 13.236 -9.778 1.00 46.47 199 GLY A N 1
ATOM 1487 C CA . GLY A 1 199 ? -29.143 11.921 -10.410 1.00 46.47 199 GLY A CA 1
ATOM 1488 C C . GLY A 1 199 ? -28.898 11.976 -11.915 1.00 46.47 199 GLY A C 1
ATOM 1489 O O . GLY A 1 199 ? -29.840 12.057 -12.697 1.00 46.47 199 GLY A O 1
ATOM 1490 N N . SER A 1 200 ? -27.634 11.843 -12.300 1.00 38.03 200 SER A N 1
ATOM 1491 C CA . SER A 1 200 ? -27.221 11.401 -13.631 1.00 38.03 200 SER A CA 1
ATOM 1492 C C . SER A 1 200 ? -26.364 10.158 -13.429 1.00 38.03 200 SER A C 1
ATOM 1494 O O . SER A 1 200 ? -25.423 10.199 -12.636 1.00 38.03 200 SER A O 1
ATOM 1496 N N . ARG A 1 201 ? -26.717 9.048 -14.092 1.00 40.41 201 ARG A N 1
ATOM 1497 C CA . ARG A 1 201 ? -25.981 7.773 -14.023 1.00 40.41 201 ARG A CA 1
ATOM 1498 C C . ARG A 1 201 ? -24.473 8.045 -14.149 1.00 40.41 201 ARG A C 1
ATOM 1500 O O . ARG A 1 201 ? -24.071 8.625 -15.161 1.00 40.41 201 ARG A O 1
ATOM 1507 N N . PRO A 1 202 ? -23.642 7.702 -13.149 1.00 38.09 202 PRO A N 1
ATOM 1508 C CA . PRO A 1 202 ? -22.215 7.935 -13.245 1.00 38.09 202 PRO A CA 1
ATOM 1509 C C . PRO A 1 202 ? -21.655 6.931 -14.247 1.00 38.09 202 PRO A C 1
ATOM 1511 O O . PRO A 1 202 ? -21.414 5.784 -13.908 1.00 38.09 202 PRO A O 1
ATOM 1514 N N . THR A 1 203 ? -21.445 7.352 -15.491 1.00 39.69 203 THR A N 1
ATOM 1515 C CA . THR A 1 203 ? -20.550 6.629 -16.396 1.00 39.69 203 THR A CA 1
ATOM 1516 C C . THR A 1 203 ? -19.164 6.663 -15.749 1.00 39.69 203 THR A C 1
ATOM 1518 O O . THR A 1 203 ? -18.570 7.742 -15.571 1.00 39.69 203 THR A O 1
ATOM 1521 N N . LEU A 1 204 ? -18.734 5.497 -15.273 1.00 43.53 204 LEU A N 1
ATOM 1522 C CA . LEU A 1 204 ? -17.529 5.281 -14.489 1.00 43.53 204 LEU A CA 1
ATOM 1523 C C . LEU A 1 204 ? -16.324 5.432 -15.402 1.00 43.53 204 LEU A C 1
ATOM 1525 O O . LEU A 1 204 ? -15.951 4.546 -16.158 1.00 43.53 204 LEU A O 1
AT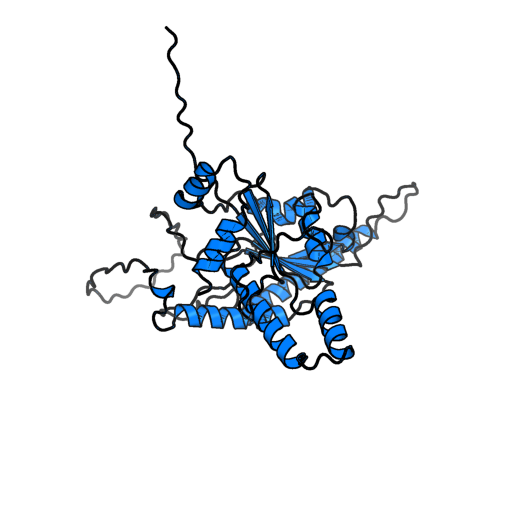OM 1529 N N . HIS A 1 205 ? -15.727 6.610 -15.339 1.00 46.44 205 HIS A N 1
ATOM 1530 C CA . HIS A 1 205 ? -14.423 6.825 -15.927 1.00 46.44 205 HIS A CA 1
ATOM 1531 C C . HIS A 1 205 ? -13.361 6.380 -14.914 1.00 46.44 205 HIS A C 1
ATOM 1533 O O . HIS A 1 205 ? -13.512 6.708 -13.727 1.00 46.44 205 HIS A O 1
ATOM 1539 N N . PRO A 1 206 ? -12.303 5.677 -15.353 1.00 47.59 206 PRO A N 1
ATOM 1540 C CA . PRO A 1 206 ? -11.146 5.365 -14.523 1.00 47.59 206 PRO A CA 1
ATOM 1541 C C . PRO A 1 206 ? -10.698 6.567 -13.684 1.0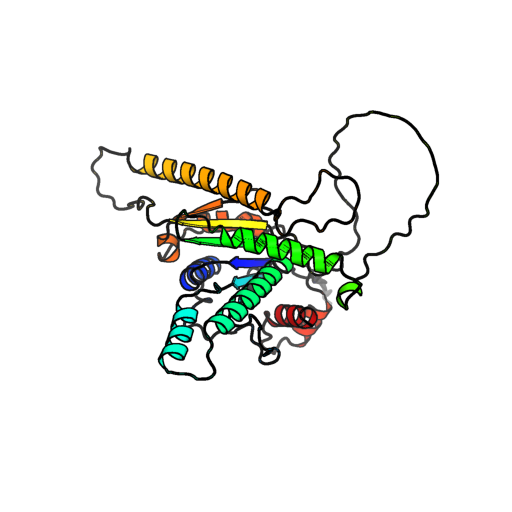0 47.59 206 PRO A C 1
ATOM 1543 O O . PRO A 1 206 ? -10.552 7.671 -14.208 1.00 47.59 206 PRO A O 1
ATOM 1546 N N . GLY A 1 207 ? -10.503 6.370 -12.374 1.00 54.38 207 GLY A N 1
ATOM 1547 C CA . GLY A 1 207 ? -10.010 7.416 -11.467 1.00 54.38 207 GLY A CA 1
ATOM 1548 C C . GLY A 1 207 ? -11.066 8.297 -10.781 1.00 54.38 207 GLY A C 1
ATOM 1549 O O . GLY A 1 207 ? -10.729 9.402 -10.347 1.00 54.38 207 GLY A O 1
ATOM 1550 N N . ARG A 1 208 ? -12.329 7.852 -10.666 1.00 64.31 208 ARG A N 1
ATOM 1551 C CA . ARG A 1 208 ? -13.382 8.595 -9.938 1.00 64.31 208 ARG A CA 1
ATOM 1552 C C . ARG A 1 208 ? -13.603 8.179 -8.482 1.00 64.31 208 ARG A C 1
ATOM 1554 O O . ARG A 1 208 ? -14.052 9.024 -7.709 1.00 64.31 208 ARG A O 1
ATOM 1561 N N . CYS A 1 209 ? -13.293 6.945 -8.085 1.00 81.12 209 CYS A N 1
ATOM 1562 C CA . CYS A 1 209 ? -13.274 6.592 -6.666 1.00 81.12 209 CYS A CA 1
ATOM 1563 C C . CYS A 1 209 ? -11.925 7.012 -6.078 1.00 81.12 209 CYS A C 1
ATOM 1565 O O . CYS A 1 209 ? -10.865 6.614 -6.550 1.00 81.12 209 CYS A O 1
ATOM 1567 N N . LEU A 1 210 ? -11.969 7.890 -5.085 1.00 90.06 210 LEU A N 1
ATOM 1568 C CA . LEU A 1 210 ? -10.790 8.321 -4.355 1.00 90.06 210 LEU A CA 1
ATOM 1569 C C . LEU A 1 210 ? -10.561 7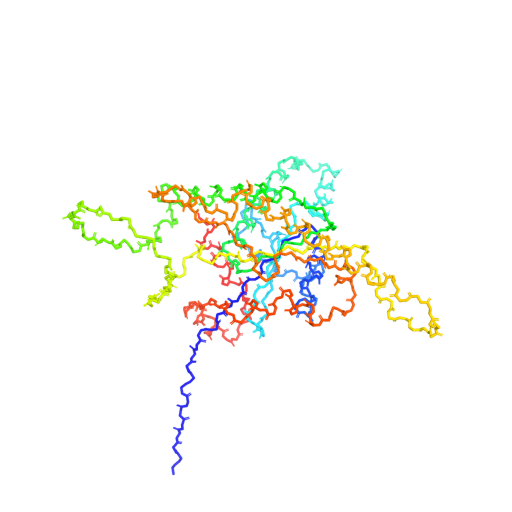.307 -3.231 1.00 90.06 210 LEU A C 1
ATOM 1571 O O . LEU A 1 210 ? -11.386 7.277 -2.315 1.00 90.06 210 LEU A O 1
ATOM 1575 N N . PRO A 1 211 ? -9.516 6.462 -3.290 1.00 94.06 211 PRO A N 1
ATOM 1576 C CA . PRO A 1 211 ? -9.364 5.390 -2.321 1.00 94.06 211 PRO A CA 1
ATOM 1577 C C . PRO A 1 211 ? -9.214 5.941 -0.902 1.00 94.06 211 PRO A C 1
ATOM 1579 O O . PRO A 1 211 ? -8.423 6.861 -0.659 1.00 94.06 211 PRO A O 1
ATOM 1582 N N . ALA A 1 212 ? -9.949 5.343 0.034 1.00 93.62 212 ALA A N 1
ATOM 1583 C CA . ALA A 1 212 ? -9.744 5.522 1.462 1.00 93.62 212 ALA A CA 1
ATOM 1584 C C . ALA A 1 212 ? -8.511 4.719 1.892 1.00 93.62 212 ALA A C 1
ATOM 1586 O O . ALA A 1 212 ? -8.431 3.515 1.663 1.00 93.62 212 ALA A O 1
ATOM 1587 N N . ALA A 1 213 ? -7.526 5.384 2.479 1.00 95.75 213 ALA A N 1
ATOM 1588 C CA . ALA A 1 213 ? -6.260 4.798 2.871 1.00 95.75 213 ALA A CA 1
ATOM 1589 C C . ALA A 1 213 ? -6.179 4.605 4.384 1.00 95.75 213 ALA A C 1
ATOM 1591 O O . ALA A 1 213 ? -6.405 5.551 5.146 1.00 95.75 213 ALA A O 1
ATOM 1592 N N . SER A 1 214 ? -5.733 3.419 4.785 1.00 95.56 214 SER A N 1
ATOM 1593 C CA . SER A 1 214 ? -5.458 3.056 6.174 1.00 95.56 214 SER A CA 1
ATOM 1594 C C . SER A 1 214 ? -4.044 2.484 6.278 1.00 95.56 214 SER A C 1
ATOM 1596 O O . SER A 1 214 ? -3.577 1.773 5.387 1.00 95.56 214 SER A O 1
ATOM 1598 N N . PHE A 1 215 ? -3.333 2.802 7.356 1.00 96.62 215 PHE A N 1
ATOM 1599 C CA . PHE A 1 215 ? -1.978 2.314 7.612 1.00 96.62 215 PHE A CA 1
ATOM 1600 C C . PHE A 1 215 ? -2.005 1.313 8.761 1.00 96.62 215 PHE A C 1
ATOM 1602 O O . PHE A 1 215 ? -2.509 1.611 9.842 1.00 96.62 215 PHE A O 1
ATOM 1609 N N . VAL A 1 216 ? -1.447 0.131 8.535 1.00 95.75 216 VAL A N 1
ATOM 1610 C CA . VAL A 1 216 ? -1.393 -0.953 9.515 1.00 95.75 216 VAL A CA 1
ATOM 1611 C C . VAL A 1 216 ? 0.065 -1.212 9.854 1.00 95.75 216 VAL A C 1
ATOM 1613 O O . VAL A 1 216 ? 0.842 -1.573 8.978 1.00 95.75 216 VAL A O 1
ATOM 1616 N N . PHE A 1 217 ? 0.437 -1.028 11.115 1.00 95.44 217 PHE A N 1
ATOM 1617 C CA . PHE A 1 217 ? 1.790 -1.259 11.613 1.00 95.44 217 PHE A CA 1
ATOM 1618 C C . PHE A 1 217 ? 1.822 -2.568 12.399 1.00 95.44 217 PHE A C 1
AT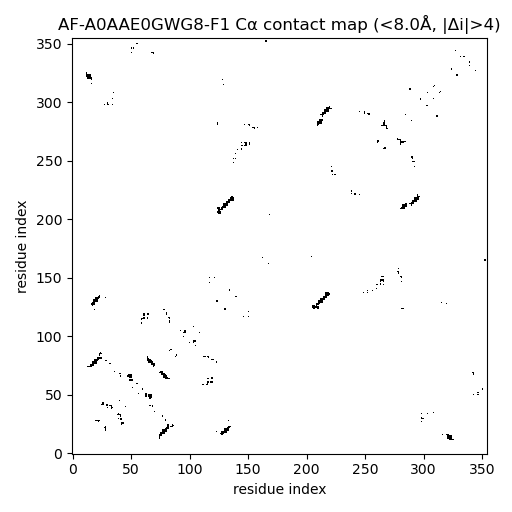OM 1620 O O . PHE A 1 217 ? 1.033 -2.748 13.328 1.00 95.44 217 PHE A O 1
ATOM 1627 N N . LEU A 1 218 ? 2.709 -3.481 12.014 1.00 93.88 218 LEU A N 1
ATOM 1628 C CA . LEU A 1 218 ? 2.907 -4.766 12.678 1.00 93.88 218 LEU A CA 1
ATOM 1629 C C . LEU A 1 218 ? 4.005 -4.642 13.732 1.00 93.88 218 LEU A C 1
ATOM 1631 O O . LEU A 1 218 ? 5.165 -4.439 13.386 1.00 93.88 218 LEU A O 1
ATOM 1635 N N . GLU A 1 219 ? 3.645 -4.802 15.003 1.00 92.06 219 GLU A N 1
ATOM 1636 C CA . GLU A 1 219 ? 4.554 -4.612 16.132 1.00 92.06 219 GLU A CA 1
ATOM 1637 C C . GLU A 1 219 ? 4.809 -5.925 16.886 1.00 92.06 219 GLU A C 1
ATOM 1639 O O . GLU A 1 219 ? 3.877 -6.649 17.245 1.00 92.06 219 GLU A O 1
ATOM 1644 N N . ASP A 1 220 ? 6.080 -6.225 17.163 1.00 87.25 220 ASP A N 1
ATOM 1645 C CA . ASP A 1 220 ? 6.496 -7.429 17.902 1.00 87.25 220 ASP A CA 1
ATOM 1646 C C . ASP A 1 220 ? 6.342 -7.280 19.427 1.00 87.25 220 ASP A C 1
ATOM 1648 O O . ASP A 1 220 ? 6.192 -8.266 20.146 1.00 87.25 220 ASP A O 1
ATOM 1652 N N . VAL A 1 221 ? 6.360 -6.044 19.936 1.00 68.06 221 VAL A N 1
ATOM 1653 C CA . VAL A 1 221 ? 6.540 -5.733 21.369 1.00 68.06 221 VAL A CA 1
ATOM 1654 C C . VAL A 1 221 ? 5.214 -5.608 22.129 1.00 68.06 221 VAL A C 1
ATOM 1656 O O . VAL A 1 221 ? 5.173 -5.136 23.265 1.00 68.06 221 VAL A O 1
ATOM 1659 N N . LEU A 1 222 ? 4.094 -6.024 21.538 1.00 68.75 222 LEU A N 1
ATOM 1660 C CA . LEU A 1 222 ? 2.828 -5.961 22.258 1.00 68.75 222 LEU A CA 1
ATOM 1661 C C . LEU A 1 222 ? 2.836 -6.999 23.382 1.00 68.75 222 LEU A C 1
ATOM 1663 O O . LEU A 1 222 ? 3.144 -8.163 23.115 1.00 68.75 222 LEU A O 1
ATOM 1667 N N . PRO A 1 223 ? 2.532 -6.605 24.637 1.00 62.94 223 PRO A N 1
ATOM 1668 C CA . PRO A 1 223 ? 2.566 -7.532 25.753 1.00 62.94 223 PRO A CA 1
ATOM 1669 C C . PRO A 1 223 ? 1.622 -8.669 25.416 1.00 62.94 223 PRO A C 1
ATOM 1671 O O . PRO A 1 223 ? 0.420 -8.451 25.247 1.00 62.94 223 PRO A O 1
ATOM 1674 N N . ALA A 1 224 ? 2.191 -9.864 25.250 1.00 61.75 224 ALA A N 1
ATOM 1675 C CA . ALA A 1 224 ? 1.428 -11.061 24.976 1.00 61.75 224 ALA A CA 1
ATOM 1676 C C . ALA A 1 224 ? 0.367 -11.145 26.069 1.00 61.75 224 ALA A C 1
ATOM 1678 O O . ALA A 1 224 ? 0.699 -11.310 27.244 1.00 61.75 224 ALA A O 1
ATOM 1679 N N . GLY A 1 225 ? -0.894 -10.927 25.694 1.00 58.91 225 GLY A N 1
ATOM 1680 C CA . GLY A 1 225 ? -2.026 -11.027 26.597 1.00 58.91 225 GLY A CA 1
ATOM 1681 C C . GLY A 1 225 ? -2.113 -12.471 27.056 1.00 58.91 225 GLY A C 1
ATOM 1682 O O . GLY A 1 225 ? -2.787 -13.283 26.426 1.00 58.91 225 GLY A O 1
ATOM 1683 N N . GLY A 1 226 ? -1.357 -12.803 28.099 1.00 54.44 226 GLY A N 1
ATOM 1684 C CA . GLY A 1 226 ? -1.261 -14.130 28.666 1.00 54.44 226 GLY A CA 1
ATOM 1685 C C . GLY A 1 226 ? -2.607 -14.514 29.249 1.00 54.44 226 GLY A C 1
ATOM 1686 O O . GLY A 1 226 ? -2.862 -14.315 30.430 1.00 54.44 226 GLY A O 1
ATOM 1687 N N . LYS A 1 227 ? -3.476 -15.098 28.424 1.00 57.19 227 LYS A N 1
ATOM 1688 C CA . LYS A 1 227 ? -4.561 -15.966 28.883 1.00 57.19 227 LYS A CA 1
ATOM 1689 C C . LYS A 1 227 ? -3.940 -17.301 29.299 1.00 57.19 227 LYS A C 1
ATOM 1691 O O . LYS A 1 227 ? -4.080 -18.309 28.621 1.00 57.19 227 LYS A O 1
ATOM 1696 N N . GLY A 1 228 ? -3.196 -17.274 30.395 1.00 53.75 228 GLY A N 1
ATOM 1697 C CA . GLY A 1 228 ? -2.667 -18.450 31.070 1.00 53.75 228 GLY A CA 1
ATOM 1698 C C . GLY A 1 228 ? -2.933 -18.268 32.548 1.00 53.75 228 GLY A C 1
ATOM 1699 O O . GLY A 1 228 ? -2.129 -17.662 33.246 1.00 53.75 228 GLY A O 1
ATOM 1700 N N . GLY A 1 229 ? -4.113 -18.698 32.989 1.00 58.28 229 GLY A N 1
ATOM 1701 C CA . GLY A 1 229 ? -4.435 -18.742 34.404 1.00 58.28 229 GLY A CA 1
ATOM 1702 C C . GLY A 1 229 ? -3.559 -19.768 35.112 1.00 58.28 229 GLY A C 1
ATOM 1703 O O . GLY A 1 229 ? -3.421 -20.888 34.633 1.00 58.28 229 GLY A O 1
ATOM 1704 N N . ASP A 1 230 ? -3.025 -19.393 36.264 1.00 55.16 230 ASP A N 1
ATOM 1705 C CA . ASP A 1 230 ? -3.399 -20.096 37.483 1.00 55.16 230 ASP A CA 1
ATOM 1706 C C . ASP A 1 230 ? -3.354 -19.102 38.644 1.00 55.16 230 ASP A C 1
ATOM 1708 O O . ASP A 1 230 ? -2.490 -18.224 38.701 1.00 55.16 230 ASP A O 1
ATOM 1712 N N . GLY A 1 231 ? -4.382 -19.144 39.484 1.00 64.00 231 GLY A N 1
ATOM 1713 C CA . GLY A 1 231 ? -4.689 -18.084 40.433 1.00 64.00 231 GLY A CA 1
ATOM 1714 C C . GLY A 1 231 ? -3.584 -17.885 41.464 1.00 64.00 231 GLY A C 1
ATOM 1715 O O . GLY A 1 231 ? -3.308 -18.781 42.250 1.00 64.00 231 GLY A O 1
ATOM 1716 N N . ASN A 1 232 ? -3.006 -16.685 41.500 1.00 54.97 232 ASN A N 1
ATOM 1717 C CA . ASN A 1 232 ? -2.732 -15.988 42.750 1.00 54.97 232 ASN A CA 1
ATOM 1718 C C . ASN A 1 232 ? -2.681 -14.479 42.495 1.00 54.97 232 ASN A C 1
ATOM 1720 O O . ASN A 1 232 ? -1.830 -13.947 41.785 1.00 54.97 232 ASN A O 1
ATOM 1724 N N . ASP A 1 233 ? -3.688 -13.837 43.070 1.00 62.06 233 ASP A N 1
ATOM 1725 C CA . ASP A 1 233 ? -3.936 -12.409 43.175 1.00 62.06 233 ASP A CA 1
ATOM 1726 C C . ASP A 1 233 ? -2.705 -11.700 43.758 1.00 62.06 233 ASP A C 1
ATOM 1728 O O . ASP A 1 233 ? -2.307 -12.038 44.870 1.00 62.06 233 ASP A O 1
ATOM 1732 N N . LEU A 1 234 ? -2.092 -10.781 42.996 1.00 56.28 234 LEU A N 1
ATOM 1733 C CA . LEU A 1 234 ? -1.281 -9.618 43.424 1.00 56.28 234 LEU A CA 1
ATOM 1734 C C . LEU A 1 234 ? -0.442 -9.101 42.232 1.00 56.28 234 LEU A C 1
ATOM 1736 O O . LEU A 1 234 ? 0.758 -9.354 42.142 1.00 56.28 234 LEU A O 1
ATOM 1740 N N . GLY A 1 235 ? -1.057 -8.346 41.305 1.00 57.09 235 GLY A N 1
ATOM 1741 C CA . GLY A 1 235 ? -0.278 -7.558 40.331 1.00 57.09 235 GLY A CA 1
ATOM 1742 C C . GLY A 1 235 ? -0.922 -7.187 38.989 1.00 57.09 235 GLY A C 1
ATOM 1743 O O . GLY A 1 235 ? -0.250 -7.263 37.967 1.00 57.09 235 GLY A 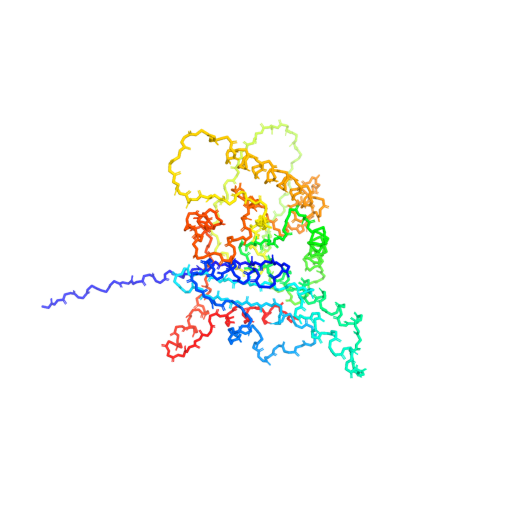O 1
ATOM 1744 N N . SER A 1 236 ? -2.174 -6.727 38.947 1.00 57.12 236 SER A N 1
ATOM 1745 C CA . SER A 1 236 ? -2.919 -6.333 37.728 1.00 57.12 236 SER A CA 1
ATOM 1746 C C . SER A 1 236 ? -2.442 -5.047 37.008 1.00 57.12 236 SER A C 1
ATOM 1748 O O . SER A 1 236 ? -3.139 -4.528 36.144 1.00 57.12 236 SER A O 1
ATOM 1750 N N . THR A 1 237 ? -1.250 -4.513 37.303 1.00 60.38 237 THR A N 1
ATOM 1751 C CA . THR A 1 237 ? -0.790 -3.207 36.764 1.00 60.38 237 THR A CA 1
ATOM 1752 C C . THR A 1 237 ? 0.065 -3.289 35.492 1.00 60.38 237 THR A C 1
ATOM 1754 O O . THR A 1 237 ? 0.502 -2.255 34.980 1.00 60.38 237 THR A O 1
ATOM 1757 N N . SER A 1 238 ? 0.389 -4.485 34.993 1.00 64.25 238 SER A N 1
ATOM 1758 C CA . SER A 1 238 ? 1.314 -4.644 33.857 1.00 64.25 238 SER A CA 1
ATOM 1759 C C . SER A 1 238 ? 0.619 -4.583 32.493 1.00 64.25 238 SER A C 1
ATOM 1761 O O . SER A 1 238 ? 1.155 -3.971 31.571 1.00 64.25 238 SER A O 1
ATOM 1763 N N . THR A 1 239 ? -0.582 -5.151 32.358 1.00 69.31 239 THR A N 1
ATOM 1764 C CA . THR A 1 239 ? -1.317 -5.202 31.082 1.00 69.31 239 THR A CA 1
ATOM 1765 C C . THR A 1 239 ? -1.907 -3.851 30.685 1.00 69.31 239 THR A C 1
ATOM 1767 O O . THR A 1 239 ? -1.858 -3.493 29.508 1.00 69.31 239 THR A O 1
ATOM 1770 N N . ASP A 1 240 ? -2.392 -3.070 31.656 1.00 74.69 240 ASP A N 1
ATOM 1771 C CA . ASP A 1 240 ? -2.959 -1.736 31.405 1.00 74.69 240 ASP A CA 1
ATOM 1772 C C . ASP A 1 240 ? -1.908 -0.769 30.850 1.00 74.69 240 ASP A C 1
ATOM 1774 O O . ASP A 1 240 ? -2.147 -0.103 29.841 1.00 74.69 240 ASP A O 1
ATOM 1778 N N . ARG A 1 241 ? -0.697 -0.775 31.423 1.00 79.06 241 ARG A N 1
ATOM 1779 C CA . ARG A 1 241 ? 0.425 0.046 30.933 1.00 79.06 241 ARG A CA 1
ATOM 1780 C C . ARG A 1 241 ? 0.806 -0.290 29.494 1.00 79.06 241 ARG A C 1
ATOM 1782 O O . ARG A 1 241 ? 1.133 0.598 28.713 1.00 79.06 241 ARG A O 1
ATOM 1789 N N . GLY A 1 242 ? 0.727 -1.568 29.136 1.00 82.06 242 GLY A N 1
ATOM 1790 C CA . GLY A 1 242 ? 0.962 -2.036 27.778 1.00 82.06 242 GLY A CA 1
ATOM 1791 C C . GLY A 1 242 ? 0.027 -1.400 26.759 1.00 82.06 242 GLY A C 1
ATOM 1792 O O . GLY A 1 242 ? 0.469 -0.841 25.760 1.00 82.06 242 GLY A O 1
ATOM 1793 N N . TRP A 1 243 ? -1.274 -1.450 27.031 1.00 82.06 243 TRP A N 1
ATOM 1794 C CA . TRP A 1 243 ? -2.292 -0.909 26.135 1.00 82.06 243 TRP A CA 1
ATOM 1795 C C . TRP A 1 243 ? -2.233 0.619 26.008 1.00 82.06 243 TRP A C 1
ATOM 1797 O O . TRP A 1 243 ? -2.439 1.160 24.919 1.00 82.06 243 TRP A O 1
ATOM 1807 N N . GLU A 1 244 ? -1.908 1.325 27.093 1.00 87.88 244 GLU A N 1
ATOM 1808 C CA . GLU A 1 244 ? -1.665 2.772 27.053 1.00 87.88 244 GLU A CA 1
ATOM 1809 C C . GLU A 1 244 ? -0.499 3.132 26.124 1.00 87.88 244 GLU A C 1
ATOM 1811 O O . GLU A 1 244 ? -0.613 4.075 25.337 1.00 87.88 244 GLU A O 1
ATOM 1816 N N . MET A 1 245 ? 0.581 2.343 26.136 1.00 88.00 245 MET A N 1
ATOM 1817 C CA . MET A 1 245 ? 1.699 2.527 25.206 1.00 88.00 245 MET A CA 1
ATOM 1818 C C . MET A 1 245 ? 1.283 2.304 23.748 1.00 88.00 245 MET A C 1
ATOM 1820 O O . MET A 1 245 ? 1.672 3.095 22.891 1.00 88.00 245 MET A O 1
ATOM 1824 N N . VAL A 1 246 ? 0.458 1.289 23.453 1.00 88.88 246 VAL A N 1
ATOM 1825 C CA . VAL A 1 246 ? -0.058 1.054 22.087 1.00 88.88 246 VAL A CA 1
ATOM 1826 C C . VAL A 1 246 ? -0.873 2.239 21.595 1.00 88.88 246 VAL A C 1
ATOM 1828 O O . VAL A 1 246 ? -0.674 2.701 20.475 1.00 88.88 246 VAL A O 1
ATOM 1831 N N . LYS A 1 247 ? -1.760 2.771 22.440 1.00 91.19 247 LYS A N 1
ATOM 1832 C CA . LYS A 1 247 ? -2.563 3.953 22.106 1.00 91.19 247 LYS A CA 1
ATOM 1833 C C . LYS A 1 247 ? -1.691 5.178 21.848 1.00 91.19 247 LYS A C 1
ATOM 1835 O O . LYS A 1 247 ? -1.910 5.878 20.862 1.00 91.19 247 LYS A O 1
ATOM 1840 N N . ALA A 1 248 ? -0.699 5.425 22.704 1.00 93.62 248 ALA A N 1
ATOM 1841 C CA . ALA A 1 248 ? 0.237 6.533 22.529 1.00 93.62 248 ALA A CA 1
ATOM 1842 C C . ALA A 1 248 ? 1.059 6.383 21.236 1.00 93.62 248 ALA A C 1
ATOM 1844 O O . ALA A 1 248 ? 1.255 7.359 20.505 1.00 93.62 248 ALA A O 1
ATOM 1845 N N . LEU A 1 249 ? 1.483 5.159 20.910 1.00 93.69 249 LEU A N 1
ATOM 1846 C CA . LEU A 1 249 ? 2.178 4.848 19.664 1.00 93.69 249 LEU A CA 1
ATOM 1847 C C . LEU A 1 249 ? 1.272 5.081 18.450 1.00 93.69 249 LEU A C 1
ATOM 1849 O O . LEU A 1 249 ? 1.666 5.787 17.527 1.00 93.69 249 LEU A O 1
ATOM 1853 N N . GLN A 1 250 ? 0.044 4.561 18.472 1.00 94.38 250 GLN A N 1
ATOM 1854 C CA . GLN A 1 250 ? -0.936 4.730 17.400 1.00 94.38 250 GLN A CA 1
ATOM 1855 C C . GLN A 1 250 ? -1.233 6.211 17.130 1.00 94.38 250 GLN A C 1
ATOM 1857 O O . GLN A 1 250 ? -1.174 6.639 15.981 1.00 94.38 250 GLN A O 1
ATOM 1862 N N . GLN A 1 251 ? -1.469 7.015 18.174 1.00 95.62 251 GLN A N 1
ATOM 1863 C CA . GLN A 1 251 ? -1.674 8.466 18.046 1.00 95.62 251 GLN A CA 1
ATOM 1864 C C . GLN A 1 251 ? -0.446 9.174 17.458 1.00 95.62 251 GLN A C 1
ATOM 1866 O O . GLN A 1 251 ? -0.577 10.063 16.614 1.00 95.62 251 GLN A O 1
ATOM 1871 N N . THR A 1 252 ? 0.755 8.768 17.879 1.00 96.69 252 THR A N 1
ATOM 1872 C CA . THR A 1 252 ? 2.013 9.315 17.355 1.00 96.69 252 THR A CA 1
ATOM 1873 C C . THR A 1 252 ? 2.176 9.001 15.868 1.00 96.69 252 THR A C 1
ATOM 1875 O O . THR A 1 252 ? 2.456 9.901 15.071 1.00 96.69 252 THR A O 1
ATOM 1878 N N . LEU A 1 253 ? 1.958 7.743 15.480 1.00 96.19 253 LEU A N 1
ATOM 1879 C CA . LEU A 1 253 ? 2.025 7.288 14.093 1.00 96.19 253 LEU A CA 1
ATOM 1880 C C . LEU A 1 253 ? 0.968 7.980 13.231 1.00 96.19 253 LEU A C 1
ATOM 1882 O O . LEU A 1 253 ? 1.278 8.442 12.137 1.00 96.19 253 LEU A O 1
ATOM 1886 N N . GLU A 1 254 ? -0.253 8.142 13.737 1.00 96.12 254 GLU A N 1
ATOM 1887 C CA . GLU A 1 254 ? -1.315 8.871 13.047 1.00 96.12 254 GLU A CA 1
ATOM 1888 C C . GLU A 1 254 ? -0.929 10.324 12.758 1.00 96.12 254 GLU A C 1
ATOM 1890 O O . GLU A 1 254 ? -1.071 10.793 11.624 1.00 96.12 254 GLU A O 1
ATOM 1895 N N . ALA A 1 255 ? -0.384 11.035 13.748 1.00 96.25 255 ALA A N 1
ATOM 1896 C CA . ALA A 1 255 ? 0.098 12.397 13.555 1.00 96.25 255 ALA A CA 1
ATOM 1897 C C . ALA A 1 255 ? 1.210 12.466 12.491 1.00 96.25 255 ALA A C 1
ATOM 1899 O O . ALA A 1 255 ? 1.187 13.351 11.628 1.00 96.25 255 ALA A O 1
ATOM 1900 N N . GLN A 1 256 ? 2.152 11.514 12.504 1.00 96.62 256 GLN A N 1
ATOM 1901 C CA . GLN A 1 256 ? 3.235 11.430 11.518 1.00 96.62 256 GLN A CA 1
ATOM 1902 C C . GLN A 1 256 ? 2.721 11.133 10.103 1.00 96.62 256 GLN A C 1
ATOM 1904 O O . GLN A 1 256 ? 3.123 11.811 9.153 1.00 96.62 256 GLN A O 1
ATOM 1909 N N . VAL A 1 257 ? 1.807 10.170 9.960 1.00 96.44 257 VAL A N 1
ATOM 1910 C CA . VAL A 1 257 ? 1.168 9.809 8.688 1.00 96.44 257 VAL A CA 1
ATOM 1911 C C . VAL A 1 257 ? 0.420 11.012 8.113 1.00 96.44 257 VAL A C 1
ATOM 1913 O O . VAL A 1 257 ? 0.668 11.401 6.969 1.00 96.44 257 VAL A O 1
ATOM 1916 N N . ARG A 1 258 ? -0.424 11.681 8.914 1.00 94.81 258 ARG A N 1
ATOM 1917 C CA . ARG A 1 258 ? -1.137 12.905 8.501 1.00 94.81 258 ARG A CA 1
ATOM 1918 C C . ARG A 1 258 ? -0.164 14.001 8.058 1.00 94.81 258 ARG A C 1
ATOM 1920 O O . ARG A 1 258 ? -0.367 14.625 7.014 1.00 94.81 258 ARG A O 1
ATOM 1927 N N . PHE A 1 259 ? 0.909 14.226 8.819 1.00 95.25 259 PHE A N 1
ATOM 1928 C CA . PHE A 1 259 ? 1.936 15.214 8.485 1.00 95.25 259 PHE A CA 1
ATOM 1929 C C . PHE A 1 259 ? 2.632 14.903 7.150 1.00 95.25 259 PHE A C 1
ATOM 1931 O O . PHE A 1 259 ? 2.758 15.788 6.299 1.00 95.25 259 PHE A O 1
ATOM 1938 N N . LEU A 1 260 ? 3.050 13.654 6.928 1.00 95.25 260 LEU A N 1
ATOM 1939 C CA . LEU A 1 260 ? 3.756 13.244 5.711 1.00 95.25 260 LEU A CA 1
ATOM 1940 C C . LEU A 1 260 ? 2.849 13.203 4.479 1.00 95.25 260 LEU A C 1
ATOM 1942 O O . LEU A 1 260 ? 3.285 13.599 3.396 1.00 95.25 260 LEU A O 1
ATOM 1946 N N . LEU A 1 261 ? 1.581 12.822 4.624 1.00 93.31 261 LEU A N 1
ATOM 1947 C CA . LEU A 1 261 ? 0.593 12.895 3.542 1.00 93.31 261 LEU A CA 1
ATOM 1948 C C . LEU A 1 261 ? 0.302 14.337 3.132 1.00 93.31 261 LEU A C 1
ATOM 1950 O O . LEU A 1 261 ? 0.244 14.651 1.941 1.00 93.31 261 LEU A O 1
ATOM 1954 N N . LYS A 1 262 ? 0.206 15.242 4.111 1.00 91.12 262 LYS A N 1
ATOM 1955 C CA . LYS A 1 262 ? 0.087 16.676 3.839 1.00 91.12 262 LYS A CA 1
ATOM 1956 C C . LYS A 1 262 ? 1.335 17.211 3.130 1.00 91.12 262 LYS A C 1
ATOM 1958 O O . LYS A 1 262 ? 1.217 17.918 2.133 1.00 91.12 262 LYS A O 1
ATOM 1963 N N . LYS A 1 263 ? 2.535 16.838 3.591 1.00 91.38 263 LYS A N 1
ATOM 1964 C CA . LYS A 1 263 ? 3.818 17.287 3.015 1.00 91.38 263 LYS A CA 1
ATOM 1965 C C . LYS A 1 263 ? 4.088 16.724 1.612 1.00 91.38 263 LYS A C 1
ATOM 1967 O O . LYS A 1 263 ? 4.719 17.391 0.791 1.00 91.38 263 LYS A O 1
ATOM 1972 N N . SER A 1 264 ? 3.614 15.514 1.326 1.00 90.88 264 SER A N 1
ATOM 1973 C CA . SER A 1 264 ? 3.708 14.887 -0.000 1.00 90.88 264 SER A CA 1
ATOM 1974 C C . SER A 1 264 ? 2.660 15.393 -0.992 1.00 90.88 264 SER A C 1
ATOM 1976 O O . SER A 1 264 ? 2.769 15.062 -2.166 1.00 90.88 264 SER A O 1
ATOM 1978 N N . GLN A 1 265 ? 1.698 16.221 -0.554 1.00 87.88 265 GLN A N 1
ATOM 1979 C CA . GLN A 1 265 ? 0.567 16.696 -1.367 1.00 87.88 265 GLN A CA 1
ATOM 1980 C C . GLN A 1 265 ? -0.322 15.553 -1.897 1.00 87.88 265 GLN A C 1
ATOM 1982 O O . GLN A 1 265 ? -1.062 15.739 -2.856 1.00 87.88 265 GLN A O 1
ATOM 1987 N N . ALA A 1 266 ? -0.283 14.375 -1.263 1.00 81.69 266 ALA A N 1
ATOM 1988 C CA . ALA A 1 266 ? -1.069 13.216 -1.689 1.00 81.69 266 ALA A CA 1
ATOM 1989 C C . ALA A 1 266 ? -2.570 13.363 -1.365 1.00 81.69 266 ALA A C 1
ATOM 1991 O O . ALA A 1 266 ? -3.407 12.835 -2.093 1.00 81.69 266 ALA A O 1
ATOM 1992 N N . ILE A 1 267 ? -2.904 14.091 -0.288 1.00 77.31 267 ILE A N 1
ATOM 1993 C CA . ILE A 1 267 ? -4.283 14.243 0.229 1.00 77.31 267 ILE A CA 1
ATOM 1994 C C . ILE A 1 267 ? -4.817 15.666 0.089 1.00 77.31 267 ILE A C 1
ATOM 1996 O O . ILE A 1 267 ? -6.018 15.876 -0.063 1.00 77.31 267 ILE A O 1
ATOM 2000 N N . SER A 1 268 ? -3.946 16.673 0.138 1.00 63.16 268 SER A N 1
ATOM 2001 C CA . SER A 1 268 ? -4.396 18.055 0.017 1.00 63.16 268 SER A CA 1
ATOM 2002 C C . SER A 1 268 ? -4.397 18.450 -1.449 1.00 63.16 268 SER A C 1
ATOM 2004 O O . SER A 1 268 ? -3.356 18.805 -2.003 1.00 63.16 268 SER A O 1
ATOM 2006 N N . GLY A 1 269 ? -5.591 18.449 -2.043 1.00 57.12 269 GLY A N 1
ATOM 2007 C CA . GLY A 1 269 ? -5.877 19.350 -3.147 1.00 57.12 269 GLY A CA 1
ATOM 2008 C C . GLY A 1 269 ? -5.456 20.761 -2.737 1.00 57.12 269 GLY A C 1
ATOM 2009 O O . GLY A 1 269 ? -5.625 21.174 -1.589 1.00 57.12 269 GLY A O 1
ATOM 2010 N N . TRP A 1 270 ? -4.832 21.459 -3.667 1.00 47.41 270 TRP A N 1
ATOM 2011 C CA . TRP A 1 270 ? -4.311 22.818 -3.573 1.00 47.41 270 TRP A CA 1
ATOM 2012 C C . TRP A 1 270 ? -5.463 23.832 -3.405 1.00 47.41 270 TRP A C 1
ATOM 2014 O O . TRP A 1 270 ? -5.718 24.654 -4.278 1.00 47.41 270 TRP A O 1
ATOM 2024 N N . MET A 1 271 ? -6.227 23.724 -2.314 1.00 45.75 271 MET A N 1
ATOM 2025 C CA . MET A 1 271 ? -7.531 24.378 -2.150 1.00 45.75 271 MET A CA 1
ATOM 2026 C C . MET A 1 271 ? -7.467 25.877 -1.840 1.00 45.75 271 MET A C 1
ATOM 2028 O O . MET A 1 271 ? -8.499 26.540 -1.888 1.00 45.75 271 MET A O 1
ATOM 2032 N N . ASP A 1 272 ? -6.286 26.454 -1.633 1.00 48.09 272 ASP A N 1
ATOM 2033 C CA . ASP A 1 272 ? -6.202 27.844 -1.171 1.00 48.09 272 ASP A CA 1
ATOM 2034 C C . ASP A 1 272 ? -5.972 28.851 -2.314 1.00 48.09 272 ASP A C 1
ATOM 2036 O O . ASP A 1 272 ? -5.642 30.011 -2.077 1.00 48.09 272 ASP A O 1
ATOM 2040 N N . SER A 1 273 ? -6.118 28.449 -3.582 1.00 44.97 273 SER A N 1
ATOM 2041 C CA . SER A 1 273 ? -5.879 29.348 -4.723 1.00 44.97 273 SER A CA 1
ATOM 2042 C C . SER A 1 273 ? -6.893 29.139 -5.847 1.00 44.97 273 SER A C 1
ATOM 2044 O O . SER A 1 273 ? -6.663 28.414 -6.807 1.00 44.97 273 SER A O 1
ATOM 2046 N N . SER A 1 274 ? -8.045 29.789 -5.683 1.00 46.75 274 SER A N 1
ATOM 2047 C CA . SER A 1 274 ? -8.915 30.338 -6.734 1.00 46.75 274 SER A CA 1
ATOM 2048 C C . SER A 1 274 ? -8.614 29.919 -8.190 1.00 46.75 274 SER A C 1
ATOM 2050 O O . SER A 1 274 ? -7.867 30.592 -8.895 1.00 46.75 274 SER A O 1
ATOM 2052 N N . GLY A 1 275 ? -9.305 28.875 -8.660 1.00 51.53 275 GLY A N 1
ATOM 2053 C CA . GLY A 1 275 ? -9.853 28.841 -10.020 1.00 51.53 275 GLY A CA 1
ATOM 2054 C C . GLY A 1 275 ? -8.933 28.443 -11.178 1.00 51.53 275 GLY A C 1
ATOM 2055 O O . GLY A 1 275 ? -8.904 29.160 -12.172 1.00 51.53 275 GLY A O 1
ATOM 2056 N N . SER A 1 276 ? -8.255 27.291 -11.121 1.00 49.78 276 SER A N 1
ATOM 2057 C CA . SER A 1 276 ? -7.777 26.627 -12.348 1.00 49.78 276 SER A CA 1
ATOM 2058 C C . SER A 1 276 ? -7.445 25.144 -12.127 1.00 49.78 276 SER A C 1
ATOM 2060 O O . SER A 1 276 ? -6.478 24.824 -11.446 1.00 49.78 276 SER A O 1
ATOM 2062 N N . GLY A 1 277 ? -8.265 24.244 -12.682 1.00 59.72 277 GLY A N 1
ATOM 2063 C CA . GLY A 1 277 ? -7.879 22.925 -13.222 1.00 59.72 277 GLY A CA 1
ATOM 2064 C C . GLY A 1 277 ? -7.054 21.915 -12.403 1.00 59.72 277 GLY A C 1
ATOM 2065 O O . GLY A 1 277 ? -6.562 20.960 -12.997 1.00 59.72 277 GLY A O 1
ATOM 2066 N N . GLY A 1 278 ? -6.853 22.084 -11.095 1.00 62.19 278 GLY A N 1
ATOM 2067 C CA . GLY A 1 278 ? -5.985 21.196 -10.314 1.00 62.19 278 GLY A CA 1
ATOM 2068 C C . GLY A 1 278 ? -6.508 19.757 -10.229 1.00 62.19 278 GLY A C 1
ATOM 2069 O O . GLY A 1 278 ? -7.668 19.537 -9.880 1.00 62.19 278 GLY A O 1
ATOM 2070 N N . ALA A 1 279 ? -5.643 18.775 -10.504 1.00 70.81 279 ALA A N 1
ATOM 2071 C CA . ALA A 1 279 ? -5.941 17.370 -10.240 1.00 70.81 279 ALA A CA 1
ATOM 2072 C C . ALA A 1 279 ? -6.292 17.182 -8.757 1.00 70.81 279 ALA A C 1
ATOM 2074 O O . ALA A 1 279 ? -5.567 17.645 -7.871 1.00 70.81 279 ALA A O 1
ATOM 2075 N N . GLY A 1 280 ? -7.409 16.502 -8.492 1.00 83.38 280 GLY A N 1
ATOM 2076 C CA . GLY A 1 280 ? -7.804 16.123 -7.138 1.00 83.38 280 GLY A CA 1
ATOM 2077 C C . GLY A 1 280 ? -6.741 15.255 -6.443 1.00 83.38 280 GLY A C 1
ATOM 2078 O O . GLY A 1 280 ? -5.802 14.783 -7.095 1.00 83.38 280 GLY A O 1
ATOM 2079 N N . PRO A 1 281 ? -6.877 15.026 -5.128 1.00 90.69 281 PRO A N 1
ATOM 2080 C CA . PRO A 1 281 ? -5.953 14.183 -4.362 1.00 90.69 281 PRO A CA 1
ATOM 2081 C C . PRO A 1 281 ? -5.808 12.764 -4.943 1.00 90.69 281 PRO A C 1
ATOM 2083 O O . PRO A 1 281 ? -6.651 12.308 -5.724 1.00 90.69 281 PRO A O 1
ATOM 2086 N N . LEU A 1 282 ? -4.733 12.061 -4.571 1.00 91.31 282 LEU A N 1
ATOM 2087 C CA . LEU A 1 282 ? -4.530 10.648 -4.926 1.00 91.31 282 LEU A CA 1
ATOM 2088 C C . LEU A 1 282 ? -5.410 9.715 -4.102 1.00 91.31 282 LEU A C 1
ATOM 2090 O O . LEU A 1 282 ? -5.883 8.712 -4.618 1.00 91.31 282 LEU A O 1
ATOM 2094 N N . LEU A 1 283 ? -5.562 10.030 -2.820 1.00 94.50 283 LEU A N 1
ATOM 2095 C CA . LEU A 1 283 ? -6.245 9.216 -1.822 1.00 94.50 283 LEU A CA 1
ATOM 2096 C C . LEU A 1 283 ? -6.761 10.117 -0.696 1.00 94.50 283 LEU A C 1
ATOM 2098 O O . LEU A 1 283 ? -6.343 11.273 -0.572 1.00 94.50 283 LEU A O 1
ATOM 2102 N N . VAL A 1 284 ? -7.638 9.585 0.146 1.00 93.31 284 VAL A N 1
ATOM 2103 C CA . VAL A 1 284 ? -8.098 10.223 1.391 1.00 93.31 284 VAL A CA 1
ATOM 2104 C C . VAL A 1 284 ? -7.766 9.301 2.549 1.00 93.31 284 VAL A C 1
ATOM 2106 O O . VAL A 1 284 ? -7.786 8.093 2.385 1.00 93.31 284 VAL A O 1
ATOM 2109 N N . LEU A 1 285 ? -7.418 9.847 3.713 1.00 93.56 285 LEU A N 1
ATOM 2110 C CA . LEU A 1 285 ? -7.271 9.021 4.911 1.00 93.56 285 LEU A CA 1
ATOM 2111 C C . LEU A 1 285 ? -8.639 8.555 5.392 1.00 93.56 285 LEU A C 1
ATOM 2113 O O . LEU A 1 285 ? -9.568 9.359 5.452 1.00 93.56 285 LEU A O 1
ATOM 2117 N N . ASP A 1 286 ? -8.722 7.293 5.793 1.00 89.06 286 ASP A N 1
ATOM 2118 C CA . ASP A 1 286 ? -9.895 6.773 6.482 1.00 89.06 286 ASP A CA 1
ATOM 2119 C C . ASP A 1 286 ? -10.206 7.624 7.728 1.00 89.06 286 ASP A C 1
ATOM 2121 O O . ASP A 1 286 ? -9.322 7.960 8.522 1.00 89.06 286 ASP A O 1
ATOM 2125 N N . SER A 1 287 ? -11.465 8.038 7.868 1.00 85.75 287 SER A N 1
ATOM 2126 C CA . SER A 1 287 ? -11.913 8.890 8.966 1.00 85.75 287 SER A CA 1
ATOM 2127 C C . SER A 1 287 ? -12.082 8.141 10.282 1.00 85.75 287 SER A C 1
ATOM 2129 O O . SER A 1 287 ? -11.979 8.775 11.332 1.00 85.75 287 SER A O 1
ATOM 2131 N N . SER A 1 288 ? -12.360 6.833 10.241 1.00 86.56 288 SER A N 1
ATOM 2132 C CA . SER A 1 288 ? -12.571 6.036 11.452 1.00 86.56 288 SER A CA 1
ATOM 2133 C C . SER A 1 288 ? -11.234 5.550 12.007 1.00 86.56 288 SER A C 1
ATOM 2135 O O . SER A 1 288 ? -10.905 5.811 13.169 1.00 86.56 288 SER A O 1
ATOM 2137 N N . HIS A 1 289 ? -10.428 4.900 11.164 1.00 87.38 289 HIS A N 1
ATOM 2138 C CA . HIS A 1 289 ? -9.202 4.218 11.572 1.00 87.38 289 HIS A CA 1
ATOM 2139 C C . HIS A 1 289 ? -8.051 4.430 10.567 1.00 87.38 289 HIS A C 1
ATOM 2141 O O . HIS A 1 289 ? -7.588 3.479 9.934 1.00 87.38 289 HIS A O 1
ATOM 2147 N N . PRO A 1 290 ? -7.512 5.663 10.449 1.00 91.50 290 PRO A N 1
ATOM 2148 C CA . PRO A 1 290 ? -6.430 5.969 9.504 1.00 91.50 290 PRO A CA 1
ATOM 2149 C C . PRO A 1 290 ? -5.131 5.222 9.821 1.00 91.50 290 PRO A C 1
ATOM 2151 O O . PRO A 1 290 ? -4.318 4.981 8.927 1.00 91.50 290 PRO A O 1
ATOM 2154 N N . VAL A 1 291 ? -4.914 4.884 11.094 1.00 95.12 291 VAL A N 1
ATOM 2155 C CA . VAL A 1 291 ? -3.748 4.144 11.575 1.00 95.12 291 VAL A CA 1
ATOM 2156 C C . VAL A 1 291 ? -4.181 3.089 12.581 1.00 95.12 291 VAL A C 1
ATOM 2158 O O . VAL A 1 291 ? -4.924 3.385 13.516 1.00 95.12 291 VAL A O 1
ATOM 2161 N N . MET A 1 292 ? -3.660 1.876 12.419 1.00 94.00 292 MET A N 1
ATOM 2162 C CA . MET A 1 292 ? -3.842 0.748 13.326 1.00 94.00 292 MET A CA 1
ATOM 2163 C C . MET A 1 292 ? -2.492 0.115 13.649 1.00 94.00 292 MET A C 1
ATOM 2165 O O . MET A 1 292 ? -1.645 -0.038 12.773 1.00 94.00 292 MET A O 1
ATOM 2169 N N . VAL A 1 293 ? -2.302 -0.267 14.909 1.00 92.94 293 VAL A N 1
ATOM 2170 C CA . VAL A 1 293 ? -1.133 -1.029 15.362 1.00 92.94 293 VAL A CA 1
ATOM 2171 C C . VAL A 1 293 ? -1.618 -2.419 15.739 1.00 92.94 293 VAL A C 1
ATOM 2173 O O . VAL A 1 293 ? -2.482 -2.557 16.605 1.00 92.94 293 VAL A O 1
ATOM 2176 N N . LEU A 1 294 ? -1.093 -3.439 15.069 1.00 90.81 294 LEU A N 1
ATOM 2177 C CA . LEU A 1 294 ? -1.453 -4.836 15.285 1.00 90.81 294 LEU A CA 1
ATOM 2178 C C . LEU A 1 294 ? -0.239 -5.615 15.795 1.00 90.81 294 LEU A C 1
ATOM 2180 O O . LEU A 1 294 ? 0.884 -5.334 15.376 1.00 90.81 294 LEU A O 1
ATOM 2184 N N . PRO A 1 295 ? -0.433 -6.631 16.651 1.00 88.44 295 PRO A N 1
ATOM 2185 C CA . PRO A 1 295 ? 0.652 -7.540 16.992 1.00 88.44 295 PRO A CA 1
ATOM 2186 C C . PRO A 1 295 ? 1.129 -8.269 15.734 1.00 88.44 295 PRO A C 1
ATOM 2188 O O . PRO A 1 295 ? 0.303 -8.811 15.002 1.00 88.44 295 PRO A O 1
ATOM 2191 N N . ARG A 1 296 ? 2.437 -8.399 15.503 1.00 87.88 296 ARG A N 1
ATOM 2192 C CA . ARG A 1 296 ? 2.954 -9.208 14.379 1.00 87.88 296 ARG A CA 1
ATOM 2193 C C . ARG A 1 296 ? 2.526 -10.672 14.486 1.00 87.88 296 ARG A C 1
ATOM 2195 O O . ARG A 1 296 ? 2.214 -11.320 13.490 1.00 87.88 296 ARG A O 1
ATOM 2202 N N . ALA A 1 297 ? 2.395 -11.178 15.714 1.00 82.69 297 ALA A N 1
ATOM 2203 C CA . ALA A 1 297 ? 1.818 -12.493 15.985 1.00 82.69 297 ALA A CA 1
ATOM 2204 C C . ALA A 1 297 ? 0.382 -12.639 15.447 1.00 82.69 297 ALA A C 1
ATOM 2206 O O . ALA A 1 297 ? -0.034 -13.748 15.117 1.00 82.69 297 ALA A O 1
ATOM 2207 N N . ALA A 1 298 ? -0.358 -11.539 15.284 1.00 76.62 298 ALA A N 1
ATOM 2208 C CA . ALA A 1 298 ? -1.666 -11.535 14.647 1.00 76.62 298 ALA A CA 1
ATOM 2209 C C . ALA A 1 298 ? -1.596 -11.818 13.137 1.00 76.62 298 ALA A C 1
ATOM 2211 O O . ALA A 1 298 ? -2.633 -12.045 12.535 1.00 76.62 298 ALA A O 1
ATOM 2212 N N . CYS A 1 299 ? -0.416 -11.880 12.516 1.00 74.06 299 CYS A N 1
ATOM 2213 C CA . CYS A 1 299 ? -0.234 -12.419 11.165 1.00 74.06 299 CYS A CA 1
ATOM 2214 C C . CYS A 1 299 ? 0.061 -13.933 11.168 1.00 74.06 299 CYS A C 1
ATOM 2216 O O . CYS A 1 299 ? -0.163 -14.595 10.153 1.00 74.06 299 CYS A O 1
ATOM 2218 N N . CYS A 1 300 ? 0.475 -14.516 12.300 1.00 71.75 300 CYS A N 1
ATOM 2219 C CA . CYS A 1 300 ? 0.890 -15.926 12.402 1.00 71.75 300 CYS A CA 1
ATOM 2220 C C . CYS A 1 300 ? -0.080 -16.822 13.200 1.00 71.75 300 CYS A C 1
ATOM 2222 O O . CYS A 1 300 ? -0.236 -17.995 12.879 1.00 71.75 300 CYS A O 1
ATOM 2224 N N . ALA A 1 301 ? -0.803 -16.290 14.191 1.00 68.38 301 ALA A N 1
ATOM 2225 C CA . ALA A 1 301 ? -1.657 -17.072 15.089 1.00 68.38 301 ALA A CA 1
ATOM 2226 C C . ALA A 1 301 ? -3.039 -17.438 14.499 1.00 68.38 301 ALA A C 1
ATOM 2228 O O . ALA A 1 301 ? -3.684 -16.556 13.940 1.00 68.38 301 ALA A O 1
ATOM 2229 N N . PRO A 1 302 ? -3.544 -18.671 14.703 1.00 61.12 302 PRO A N 1
ATOM 2230 C CA . PRO A 1 302 ? -4.904 -19.167 14.476 1.00 61.12 302 PRO A CA 1
ATOM 2231 C C . PRO A 1 302 ? -6.062 -18.189 14.317 1.00 61.12 302 PRO A C 1
ATOM 2233 O O . PRO A 1 302 ? -6.938 -18.302 13.467 1.00 61.12 302 PRO A O 1
ATOM 2236 N N . SER A 1 303 ? -6.094 -17.293 15.296 1.00 53.59 303 SER A N 1
ATOM 2237 C CA . SER A 1 303 ? -7.295 -16.685 15.833 1.00 53.59 303 SER A CA 1
ATOM 2238 C C . SER A 1 303 ? -7.080 -15.186 15.995 1.00 53.59 303 SER A C 1
ATOM 2240 O O . SER A 1 303 ? -6.918 -14.689 17.109 1.00 53.59 303 SER A O 1
ATOM 2242 N N . LEU A 1 304 ? -7.065 -14.448 14.889 1.00 58.44 304 LEU A N 1
ATOM 2243 C CA . LEU A 1 304 ? -7.514 -13.060 14.972 1.00 58.44 304 LEU A CA 1
ATOM 2244 C C . LEU A 1 304 ? -9.014 -13.113 15.224 1.00 58.44 304 LEU A C 1
ATOM 2246 O O . LEU A 1 304 ? -9.744 -13.828 14.534 1.00 58.44 304 LEU A O 1
ATOM 2250 N N . THR A 1 305 ? -9.477 -12.412 16.250 1.00 58.34 305 THR A N 1
ATOM 2251 C CA . THR A 1 305 ? -10.909 -12.399 16.529 1.00 58.34 305 THR A CA 1
ATOM 2252 C C . THR A 1 305 ? -11.613 -11.669 15.388 1.00 58.34 305 THR A C 1
ATOM 2254 O O . THR A 1 305 ? -11.135 -10.632 14.927 1.00 58.34 305 THR A O 1
ATOM 2257 N N . SER A 1 306 ? -12.756 -12.192 14.925 1.00 59.78 306 SER A N 1
ATOM 2258 C CA . SER A 1 306 ? -13.587 -11.543 13.893 1.00 59.78 306 SER A CA 1
ATOM 2259 C C . SER A 1 306 ? -13.780 -10.050 14.177 1.00 59.78 306 SER A C 1
ATOM 2261 O O . SER A 1 306 ? -13.811 -9.250 13.254 1.00 59.78 306 SER A O 1
ATOM 2263 N N . THR A 1 307 ? -13.837 -9.669 15.454 1.00 64.81 307 THR A N 1
ATOM 2264 C CA . THR A 1 307 ? -13.978 -8.296 15.940 1.00 64.81 307 THR A CA 1
ATOM 2265 C C . THR A 1 307 ? -12.850 -7.354 15.509 1.00 64.81 307 THR A C 1
ATOM 2267 O O . THR A 1 307 ? -13.123 -6.201 15.197 1.00 64.81 307 THR A O 1
ATOM 2270 N N . GLU A 1 308 ? -11.589 -7.790 15.494 1.00 66.62 308 GLU A N 1
ATOM 2271 C CA . GLU A 1 308 ? -10.459 -6.932 15.098 1.00 66.62 308 GLU A CA 1
ATOM 2272 C C . GLU A 1 308 ? -10.449 -6.701 13.590 1.00 66.62 308 GLU A C 1
ATOM 2274 O O . GLU A 1 308 ? -10.265 -5.575 13.134 1.00 66.62 308 GLU A O 1
ATOM 2279 N N . MET A 1 309 ? -10.760 -7.736 12.811 1.00 65.94 309 MET A N 1
ATOM 2280 C CA . MET A 1 309 ? -10.911 -7.600 11.362 1.00 65.94 309 MET A CA 1
ATOM 2281 C C . MET A 1 309 ? -12.158 -6.805 10.974 1.00 65.94 309 MET A C 1
ATOM 2283 O O . MET A 1 309 ? -12.114 -6.010 10.040 1.00 65.94 309 MET A O 1
ATOM 2287 N N . SER A 1 310 ? -13.248 -6.929 11.732 1.00 67.25 310 SER A N 1
ATOM 2288 C CA . SER A 1 310 ? -14.405 -6.045 11.593 1.00 67.25 310 SER A CA 1
ATOM 2289 C C . SER A 1 310 ? -14.085 -4.597 11.975 1.00 67.25 310 SER A C 1
ATOM 2291 O O . SER A 1 310 ? -14.748 -3.701 11.480 1.00 67.25 310 SER A O 1
ATOM 2293 N N . LYS A 1 311 ? -13.067 -4.312 12.792 1.00 68.62 311 LYS A N 1
ATOM 2294 C CA . LYS A 1 311 ? -12.601 -2.926 12.983 1.00 68.62 311 LYS A CA 1
ATOM 2295 C C . LYS A 1 311 ? -11.748 -2.440 11.815 1.00 68.62 311 LYS A C 1
ATOM 2297 O O . LYS A 1 311 ? -11.871 -1.289 11.427 1.00 68.62 311 LYS A O 1
ATOM 2302 N N . LEU A 1 312 ? -10.924 -3.318 11.242 1.00 64.75 312 LEU A N 1
ATOM 2303 C CA . LEU A 1 312 ? -10.129 -2.999 10.052 1.00 64.75 312 LEU A CA 1
ATOM 2304 C C . LEU A 1 312 ? -11.001 -2.727 8.813 1.00 64.75 312 LEU A C 1
ATOM 2306 O O . LEU A 1 312 ? -10.626 -1.896 7.995 1.00 64.75 312 LEU A O 1
ATOM 2310 N N . PHE A 1 313 ? -12.132 -3.429 8.660 1.00 65.62 313 PHE A N 1
ATOM 2311 C CA . PHE A 1 313 ? -12.897 -3.438 7.400 1.00 65.62 313 PHE A CA 1
ATOM 2312 C C . PHE A 1 313 ? -14.423 -3.312 7.554 1.00 65.62 313 PHE A C 1
ATOM 2314 O O . PHE A 1 313 ? -15.131 -3.126 6.566 1.00 65.62 313 PHE A O 1
ATOM 2321 N N . GLY A 1 314 ? -14.965 -3.446 8.764 1.00 49.94 314 GLY A N 1
ATOM 2322 C CA . GLY A 1 314 ? -16.389 -3.725 8.997 1.00 49.94 314 GLY A CA 1
ATOM 2323 C C . GLY A 1 314 ? -17.354 -2.563 8.782 1.00 49.94 314 GLY A C 1
ATOM 2324 O O . GLY A 1 314 ? -18.551 -2.818 8.709 1.00 49.94 314 GLY A O 1
ATOM 2325 N N . GLU A 1 315 ? -16.876 -1.330 8.605 1.00 51.50 315 GLU A N 1
ATOM 2326 C CA . GLU A 1 315 ? -17.719 -0.220 8.120 1.00 51.50 315 GLU A CA 1
ATOM 2327 C C . GLU A 1 315 ? -17.575 0.020 6.609 1.00 51.50 315 GLU A C 1
ATOM 2329 O O . GLU A 1 315 ? -18.490 0.529 5.969 1.00 51.50 315 GLU A O 1
ATOM 2334 N N . VAL A 1 316 ? -16.470 -0.414 6.000 1.00 49.75 316 VAL A N 1
ATOM 2335 C CA . VAL A 1 316 ? -16.145 -0.121 4.595 1.00 49.75 316 VAL A CA 1
ATOM 2336 C C . VAL A 1 316 ? -17.018 -0.923 3.617 1.00 49.75 316 VAL A C 1
ATOM 2338 O O . VAL A 1 316 ? -17.322 -0.459 2.520 1.00 49.75 316 VAL A O 1
ATOM 2341 N N . HIS A 1 317 ? -17.465 -2.120 4.008 1.00 49.88 317 HIS A N 1
ATOM 2342 C CA . HIS A 1 317 ? -18.182 -3.039 3.114 1.00 49.88 317 HIS A CA 1
ATOM 2343 C C . HIS A 1 317 ? -19.651 -2.678 2.831 1.00 49.88 317 HIS A C 1
ATOM 2345 O O . HIS A 1 317 ? -20.228 -3.225 1.888 1.00 49.88 317 HIS A O 1
ATOM 2351 N N . ALA A 1 318 ? -20.284 -1.806 3.623 1.00 45.97 318 ALA A N 1
ATOM 2352 C CA . ALA A 1 318 ? -21.722 -1.558 3.490 1.00 45.97 318 ALA A CA 1
ATOM 2353 C C . ALA A 1 318 ? -22.072 -0.534 2.394 1.00 45.97 318 ALA A C 1
ATOM 2355 O O . ALA A 1 318 ? -23.063 -0.729 1.690 1.00 45.97 318 ALA A O 1
ATOM 2356 N N . ASP A 1 319 ? -21.242 0.497 2.201 1.00 43.44 319 ASP A N 1
ATOM 2357 C CA . ASP A 1 319 ? -21.651 1.709 1.470 1.00 43.44 319 ASP A CA 1
ATOM 2358 C C . ASP A 1 319 ? -20.951 1.938 0.121 1.00 43.44 319 ASP A C 1
ATOM 2360 O O . ASP A 1 319 ? -21.306 2.868 -0.606 1.00 43.44 319 ASP A O 1
ATOM 2364 N N . ILE A 1 320 ? -19.986 1.097 -0.264 1.00 47.34 320 ILE A N 1
ATOM 2365 C CA . ILE A 1 320 ? -19.195 1.306 -1.483 1.00 47.34 320 ILE A CA 1
ATOM 2366 C C . ILE A 1 320 ? -19.357 0.111 -2.429 1.00 47.34 320 ILE A C 1
ATOM 2368 O O . ILE A 1 320 ? -18.697 -0.915 -2.280 1.00 47.34 320 ILE A O 1
ATOM 2372 N N . ARG A 1 321 ? -20.262 0.239 -3.407 1.00 48.56 321 ARG A N 1
ATOM 2373 C CA . ARG A 1 321 ? -20.487 -0.756 -4.470 1.00 48.56 321 ARG A CA 1
ATOM 2374 C C . ARG A 1 321 ? -20.363 -0.095 -5.843 1.00 48.56 321 ARG A C 1
ATOM 2376 O O . ARG A 1 321 ? -21.048 0.894 -6.096 1.00 48.56 321 ARG A O 1
ATOM 2383 N N . ILE A 1 322 ? -19.530 -0.648 -6.730 1.00 43.28 322 ILE A N 1
ATOM 2384 C CA . ILE A 1 322 ? -19.459 -0.233 -8.144 1.00 43.28 322 ILE A CA 1
ATOM 2385 C C . ILE A 1 322 ? -20.503 -1.000 -8.945 1.00 43.28 322 ILE A C 1
ATOM 2387 O O . ILE A 1 322 ? -20.267 -2.183 -9.136 1.00 43.28 322 ILE A O 1
ATOM 2391 N N . PRO A 1 323 ? -21.580 -0.408 -9.484 1.00 45.72 323 PRO A N 1
ATOM 2392 C CA . PRO A 1 323 ? -22.411 -1.126 -10.452 1.00 45.72 323 PRO A CA 1
ATOM 2393 C C . PRO A 1 323 ? -21.528 -1.614 -11.612 1.00 45.72 323 PRO A C 1
ATOM 2395 O O . PRO A 1 323 ? -20.885 -0.804 -12.277 1.00 45.72 323 PRO A O 1
ATOM 2398 N N . LEU A 1 324 ? -21.422 -2.934 -11.786 1.00 44.72 324 LEU A N 1
ATOM 2399 C CA . LEU A 1 324 ? -20.738 -3.523 -12.933 1.00 44.72 324 LEU A CA 1
ATOM 2400 C C . LEU A 1 324 ? -21.589 -3.230 -14.169 1.00 44.72 324 LEU A C 1
ATOM 2402 O O . LEU A 1 324 ? -22.807 -3.391 -14.121 1.00 44.72 324 LEU A O 1
ATOM 2406 N N . ASP A 1 325 ? -20.962 -2.777 -15.255 1.00 43.38 325 ASP A N 1
ATOM 2407 C CA . ASP A 1 325 ? -21.686 -2.491 -16.492 1.00 43.38 325 ASP A CA 1
ATOM 2408 C C . ASP A 1 325 ? -22.423 -3.756 -16.968 1.00 43.38 325 ASP A C 1
ATOM 2410 O O . ASP A 1 325 ? -21.818 -4.823 -17.107 1.00 43.38 325 ASP A O 1
ATOM 2414 N N . ALA A 1 326 ? -23.723 -3.628 -17.257 1.00 45.50 326 ALA A N 1
ATOM 2415 C CA . ALA A 1 326 ? -24.587 -4.727 -17.702 1.00 45.50 326 ALA A CA 1
ATOM 2416 C C . ALA A 1 326 ? -24.046 -5.520 -18.911 1.00 45.50 326 ALA A C 1
ATOM 2418 O O . ALA A 1 326 ? -24.435 -6.670 -19.099 1.00 45.50 326 ALA A O 1
ATOM 2419 N N . GLU A 1 327 ? -23.164 -4.937 -19.734 1.00 45.00 327 GLU A N 1
ATOM 2420 C CA . GLU A 1 327 ? -22.496 -5.639 -20.844 1.00 45.00 327 GLU A CA 1
ATOM 2421 C C . GLU A 1 327 ? -21.482 -6.684 -20.356 1.00 45.00 327 GLU A C 1
ATOM 2423 O O . GLU A 1 327 ? -21.465 -7.797 -20.879 1.00 45.00 327 GLU A O 1
ATOM 2428 N N . VAL A 1 328 ? -20.706 -6.380 -19.310 1.00 48.09 328 VAL A N 1
ATOM 2429 C CA . VAL A 1 328 ? -19.739 -7.320 -18.717 1.00 48.09 328 VAL A CA 1
ATOM 2430 C C . VAL A 1 328 ? -20.474 -8.454 -17.993 1.00 48.09 328 VAL A C 1
ATOM 2432 O O . VAL A 1 328 ? -20.078 -9.616 -18.078 1.00 48.09 328 VAL A O 1
ATOM 2435 N N . GLU A 1 329 ? -21.594 -8.147 -17.328 1.00 45.69 329 GLU A N 1
ATOM 2436 C CA . GLU A 1 329 ? -22.455 -9.168 -16.714 1.00 45.69 329 GLU A CA 1
ATOM 2437 C C . GLU A 1 329 ? -23.208 -10.015 -17.755 1.00 45.69 329 GLU A C 1
ATOM 2439 O O . GLU A 1 329 ? -23.410 -11.209 -17.532 1.00 45.69 329 GLU A O 1
ATOM 2444 N N . ALA A 1 330 ? -23.616 -9.447 -18.896 1.00 48.75 330 ALA A N 1
ATOM 2445 C CA . ALA A 1 330 ? -24.274 -10.195 -19.968 1.00 48.75 330 ALA A CA 1
ATOM 2446 C C . ALA A 1 330 ? -23.320 -11.193 -20.643 1.00 48.75 330 ALA A C 1
ATOM 2448 O O . ALA A 1 330 ? -23.731 -12.321 -20.922 1.00 48.75 330 ALA A O 1
ATOM 2449 N N . GLU A 1 331 ? -22.049 -10.824 -20.835 1.00 44.28 331 GLU A N 1
ATOM 2450 C CA . GLU A 1 331 ? -21.008 -11.752 -21.298 1.00 44.28 331 GLU A CA 1
ATOM 2451 C C . GLU A 1 331 ? -20.687 -12.831 -20.249 1.00 44.28 331 GLU A C 1
ATOM 2453 O O . GLU A 1 331 ? -20.571 -14.006 -20.604 1.00 44.28 331 GLU A O 1
ATOM 2458 N N . ALA A 1 332 ? -20.651 -12.487 -18.955 1.00 39.34 332 ALA A N 1
ATOM 2459 C CA . ALA A 1 332 ? -20.452 -13.459 -17.874 1.00 39.34 332 ALA A CA 1
ATOM 2460 C C . ALA A 1 332 ? -21.643 -14.430 -17.705 1.00 39.34 332 ALA A C 1
ATOM 2462 O O . ALA A 1 332 ? -21.461 -15.625 -17.475 1.00 39.34 332 ALA A O 1
ATOM 2463 N N . SER A 1 333 ? -22.877 -13.939 -17.859 1.00 40.25 333 SER A N 1
ATOM 2464 C CA . SER A 1 333 ? -24.119 -14.718 -17.737 1.00 40.25 333 SER A CA 1
ATOM 2465 C C . SER A 1 333 ? -24.371 -15.625 -18.949 1.00 40.25 333 SER A C 1
ATOM 2467 O O . SER A 1 333 ? -24.831 -16.759 -18.795 1.00 40.25 333 SER A O 1
ATOM 2469 N N . ALA A 1 334 ? -24.002 -15.186 -20.161 1.00 46.66 334 ALA A N 1
ATOM 2470 C CA . ALA A 1 334 ? -24.070 -16.008 -21.375 1.00 46.66 334 ALA A CA 1
ATOM 2471 C C . ALA A 1 334 ? -23.100 -17.206 -21.351 1.00 46.66 334 ALA A C 1
ATOM 2473 O O . ALA A 1 334 ? -23.279 -18.168 -22.100 1.00 46.66 334 ALA A O 1
ATOM 2474 N N . ALA A 1 335 ? -22.111 -17.176 -20.462 1.00 36.84 335 ALA A N 1
ATOM 2475 C CA . ALA A 1 335 ? -21.076 -18.185 -20.321 1.00 36.84 335 ALA A CA 1
ATOM 2476 C C . ALA A 1 335 ? -21.191 -19.006 -19.024 1.00 36.84 335 ALA A C 1
ATOM 2478 O O . ALA A 1 335 ? -20.211 -19.608 -18.598 1.00 36.84 335 ALA A O 1
ATOM 2479 N N . ALA A 1 336 ? -22.391 -19.119 -18.438 1.00 34.41 336 ALA A N 1
ATOM 2480 C CA . ALA A 1 336 ? -22.691 -19.835 -17.184 1.00 34.41 336 ALA A CA 1
ATOM 2481 C C . ALA A 1 336 ? -22.409 -21.369 -17.158 1.00 34.41 336 ALA A C 1
ATOM 2483 O O . ALA A 1 336 ? -22.949 -22.092 -16.321 1.00 34.41 336 ALA A O 1
ATOM 2484 N N . GLY A 1 337 ? -21.559 -21.883 -18.048 1.00 37.03 337 GLY A N 1
ATOM 2485 C CA . GLY A 1 337 ? -20.957 -23.220 -17.991 1.00 37.03 337 GLY A CA 1
ATOM 2486 C C . GLY A 1 337 ? -19.436 -23.228 -18.204 1.00 37.03 337 GLY A C 1
ATOM 2487 O O . GLY A 1 337 ? -18.848 -24.302 -18.299 1.00 37.03 337 GLY A O 1
ATOM 2488 N N . VAL A 1 338 ? -18.805 -22.055 -18.300 1.00 38.31 338 VAL A N 1
ATOM 2489 C CA . VAL A 1 338 ? -17.358 -21.864 -18.414 1.00 38.31 338 VAL A CA 1
ATOM 2490 C C . VAL A 1 338 ? -16.897 -21.185 -17.128 1.00 38.31 338 VAL A C 1
ATOM 2492 O O . VAL A 1 338 ? -17.502 -20.211 -16.693 1.00 38.31 338 V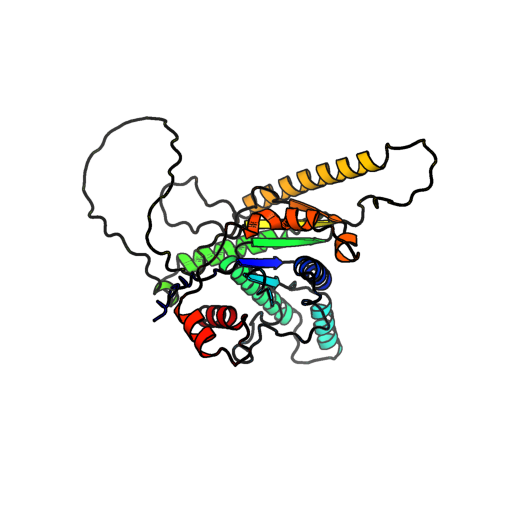AL A O 1
ATOM 2495 N N . ASP A 1 339 ? -15.861 -21.732 -16.498 1.00 36.97 339 ASP A N 1
ATOM 2496 C CA . ASP A 1 339 ? -15.207 -21.171 -15.313 1.00 36.97 339 ASP A CA 1
ATOM 2497 C C . ASP A 1 339 ? -14.527 -19.848 -15.718 1.00 36.97 339 ASP A C 1
ATOM 2499 O O . ASP A 1 339 ? -13.370 -19.827 -16.137 1.00 36.97 339 ASP A O 1
ATOM 2503 N N . ILE A 1 340 ? -15.298 -18.756 -15.764 1.00 38.69 340 ILE A N 1
ATOM 2504 C CA . ILE A 1 340 ? -14.781 -17.431 -16.105 1.00 38.69 340 ILE A CA 1
ATOM 2505 C C . ILE A 1 340 ? -14.081 -16.882 -14.877 1.00 38.69 340 ILE A C 1
ATOM 2507 O O . ILE A 1 340 ? -14.703 -16.663 -13.836 1.00 38.69 340 ILE A O 1
ATOM 2511 N N . ASP A 1 341 ? -12.790 -16.618 -15.042 1.00 49.16 341 ASP A N 1
ATOM 2512 C CA . ASP A 1 341 ? -11.973 -15.944 -14.052 1.00 49.16 341 ASP A CA 1
ATOM 2513 C C . ASP A 1 341 ? -12.547 -14.531 -13.798 1.00 49.16 341 ASP A C 1
ATOM 2515 O O . ASP A 1 341 ? -12.515 -13.683 -14.692 1.00 49.16 341 ASP A O 1
ATOM 2519 N N . PRO A 1 342 ? -13.080 -14.227 -12.601 1.00 39.97 342 PRO A N 1
ATOM 2520 C CA . PRO A 1 342 ? -13.606 -12.901 -12.266 1.00 39.97 342 PRO A CA 1
ATOM 2521 C C . PRO A 1 342 ? -12.516 -11.818 -12.213 1.00 39.97 342 PRO A C 1
ATOM 2523 O O . PRO A 1 342 ? -12.823 -10.634 -12.071 1.00 39.97 342 PRO A O 1
ATOM 2526 N N . VAL A 1 343 ? -11.242 -12.198 -12.332 1.00 49.66 343 VAL A N 1
ATOM 2527 C CA . VAL A 1 343 ? -10.125 -11.278 -12.550 1.00 49.66 343 VAL A CA 1
ATOM 2528 C C . VAL A 1 343 ? -10.070 -10.824 -14.012 1.00 49.66 343 VAL A C 1
ATOM 2530 O O . VAL A 1 343 ? -9.463 -9.793 -14.300 1.00 49.66 343 VAL A O 1
ATOM 2533 N N . GLN A 1 344 ? -10.735 -11.515 -14.944 1.00 55.84 344 GLN A N 1
ATOM 2534 C CA . GLN A 1 344 ? -10.727 -11.170 -16.361 1.00 55.84 344 GLN A CA 1
ATOM 2535 C C . GLN A 1 344 ? -11.281 -9.763 -16.624 1.00 55.84 344 GLN A C 1
ATOM 2537 O O . GLN A 1 344 ? -10.562 -9.022 -17.272 1.00 55.84 344 GLN A O 1
ATOM 2542 N N . PRO A 1 345 ? -12.425 -9.296 -16.083 1.00 51.44 345 PRO A N 1
ATOM 2543 C CA . PRO A 1 345 ? -12.893 -7.922 -16.300 1.00 51.44 345 PRO A CA 1
ATOM 2544 C C . PRO A 1 345 ? -11.936 -6.857 -15.770 1.00 51.44 345 PRO A C 1
ATOM 2546 O O . PRO A 1 345 ? -11.754 -5.825 -16.411 1.00 51.44 345 PRO A O 1
ATOM 2549 N N . LEU A 1 346 ? -11.282 -7.109 -14.629 1.00 51.91 346 LEU A N 1
ATOM 2550 C CA . LEU A 1 346 ? -10.221 -6.232 -14.145 1.00 51.91 346 LEU A CA 1
ATOM 2551 C C . LEU A 1 346 ? -9.053 -6.274 -15.129 1.00 51.91 346 LEU A C 1
ATOM 2553 O O . LEU A 1 346 ? -8.644 -5.232 -15.602 1.00 51.91 346 LEU A O 1
ATOM 2557 N N . THR A 1 347 ? -8.579 -7.452 -15.526 1.00 54.09 347 THR A N 1
ATOM 2558 C CA . THR A 1 347 ? -7.507 -7.631 -16.521 1.00 54.09 347 THR A CA 1
ATOM 2559 C C . THR A 1 347 ? -7.838 -6.973 -17.861 1.00 54.09 347 THR A C 1
ATOM 2561 O O . THR A 1 347 ? -6.967 -6.362 -18.458 1.00 54.09 347 THR A O 1
ATOM 2564 N N . GLU A 1 348 ? -9.086 -7.046 -18.317 1.00 56.84 348 GLU A N 1
ATOM 2565 C CA . GLU A 1 348 ? -9.634 -6.482 -19.554 1.00 56.84 348 GLU A CA 1
ATOM 2566 C C . GLU A 1 348 ? -9.716 -4.954 -19.464 1.00 56.84 348 GLU A C 1
ATOM 2568 O O . GLU A 1 348 ? -9.359 -4.236 -20.394 1.00 56.84 348 GLU A O 1
ATOM 2573 N N . TYR A 1 349 ? -10.135 -4.445 -18.308 1.00 52.69 349 TYR A N 1
ATOM 2574 C CA . TYR A 1 349 ? -10.124 -3.027 -17.985 1.00 52.69 349 TYR A CA 1
ATOM 2575 C C . TYR A 1 349 ? -8.687 -2.491 -17.904 1.00 52.69 349 TYR A C 1
ATOM 2577 O O . TYR A 1 349 ? -8.371 -1.463 -18.498 1.00 52.69 349 TYR A O 1
ATOM 2585 N N . LEU A 1 350 ? -7.788 -3.223 -17.241 1.00 49.66 350 LEU A N 1
ATOM 2586 C CA . LEU A 1 350 ? -6.354 -2.945 -17.198 1.00 49.66 350 LEU A CA 1
ATOM 2587 C C . LEU A 1 350 ? -5.751 -2.964 -18.610 1.00 49.66 350 LEU A C 1
ATOM 2589 O O . LEU A 1 350 ? -5.018 -2.048 -18.966 1.00 49.66 350 LEU A O 1
ATOM 2593 N N . ARG A 1 351 ? -6.126 -3.951 -19.432 1.00 50.19 351 ARG A N 1
ATOM 2594 C CA . ARG A 1 351 ? -5.738 -4.116 -20.841 1.00 50.19 351 ARG A CA 1
ATOM 2595 C C . ARG A 1 351 ? -6.177 -2.920 -21.682 1.00 50.19 351 ARG A C 1
ATOM 2597 O O . ARG A 1 351 ? -5.369 -2.365 -22.410 1.00 50.19 351 ARG A O 1
ATOM 2604 N N . LYS A 1 352 ? -7.432 -2.484 -21.549 1.00 47.28 352 LYS A N 1
ATOM 2605 C CA . LYS A 1 352 ? -8.014 -1.366 -22.312 1.00 47.28 352 LYS A CA 1
ATOM 2606 C C . LYS A 1 352 ? -7.410 -0.000 -21.956 1.00 47.28 352 LYS A C 1
ATOM 2608 O O . LYS A 1 352 ? -7.547 0.939 -22.733 1.00 47.28 352 LYS A O 1
ATOM 2613 N N . HIS A 1 353 ? -6.783 0.127 -20.786 1.00 42.66 353 HIS A N 1
ATOM 2614 C CA . HIS A 1 353 ? -6.304 1.405 -20.253 1.00 42.66 353 HIS A CA 1
ATOM 2615 C C . HIS A 1 353 ? -4.776 1.501 -20.078 1.00 42.66 353 HIS A C 1
ATOM 2617 O O . HIS A 1 353 ? -4.297 2.549 -19.644 1.00 42.66 353 HIS A O 1
ATOM 2623 N N . ALA A 1 354 ? -4.019 0.447 -20.406 1.00 39.19 354 ALA A N 1
ATOM 2624 C CA . ALA A 1 354 ? -2.551 0.427 -20.374 1.00 39.19 354 ALA A CA 1
ATOM 2625 C C . ALA A 1 354 ? -1.873 0.705 -21.739 1.00 39.19 354 ALA A C 1
ATOM 2627 O O . ALA A 1 354 ? -0.651 0.862 -21.765 1.00 39.19 354 ALA A O 1
ATOM 2628 N N . GLU A 1 355 ? -2.638 0.765 -22.837 1.00 36.16 355 GLU A N 1
ATOM 2629 C CA . GLU A 1 355 ? -2.204 1.149 -24.202 1.00 36.16 355 GLU A CA 1
ATOM 2630 C C . GLU A 1 355 ? -2.285 2.668 -24.444 1.00 36.16 355 GLU A C 1
ATOM 2632 O O . GLU A 1 355 ? -1.379 3.209 -25.121 1.00 36.16 355 GLU A O 1
#

Secondary structure (DSSP, 8-state):
---------------BEEEEEEES-HHHHHHHHHHHHTS--SSSSS----S--TT---TT--TTTEEEEEETTTTEEEEEE--TT-HHHHHHHHHHHHTT-TT--HHHHHHHHHHHHHHHHHHHHHH-SEEEEEEESS---HHHHHHHHHHHHHHHHHHHSS--GGGGS------------------------------------TT-S--EEEEEEEES-S-----------S-TTHHHHHHHHHHHHHHHHHHHHHHHHHHTTSS---TTS-SS-PPPPS-EE-SS-SEEEEETHHHHSS---HHHHHHHHTTHHHH--BPPPHHHHHHHHHTTTS---TTHHHHHHHHHH--